Protein AF-A0A4Q3S0L6-F1 (afdb_monomer_lite)

pLDDT: mean 81.69, std 10.5, range [35.41, 97.12]

Radius of gyration: 20.83 Å; chains: 1; bounding box: 40×53×46 Å

Foldseek 3Di:
DDDAAEEEEDEDPVQVCLVVLQVLLVVVRHHYDYDDQPDDLVRLLVVLVSHQAYEYGQPQDVSSQSSQVSCVVVVHAAEYEHCDDRPDDGDPNHHYDPDSVVRSVCVVLRRWADQDALVNLVVLVQDPQLNCVQCVVVVVTDGQSVDDLVVVLVCQVPVNQRSVQSCVVVVNHGAEACDQPEQDQGECDLREDDPHEQDLYEHANYEHANHEAELYEHANYENHNYHQHNNDNYNYNDHNYHD

Sequence (243 aa):
MTDPVRVCIVSGPAGGLEGEASARLEALGLEPLMLPEDSPAATRQTLLGQCAMLVALYPADPAAHLCMGLAAGMGLPIFVLAAKPDPAPYPAGTRLFANLQALVDAVPAAGKGRHVDQSLLARLGACKEGVDWYLSRYPGGRHSSEWTLKEQVESFADGGAPWLKTAFDYRLIPHHPMDGADLRKADLTGLKLRAGSLNKARLAGARLAGAQIHGTPMAGADLSGALLQQASLSRCDLTGATL

Structure (mmCIF, N/CA/C/O backbone):
data_AF-A0A4Q3S0L6-F1
#
_entry.id   AF-A0A4Q3S0L6-F1
#
loop_
_atom_site.group_PDB
_atom_site.id
_atom_site.type_symbol
_atom_site.label_atom_id
_atom_site.label_alt_id
_atom_site.label_comp_id
_atom_site.label_asym_id
_atom_site.label_entity_id
_atom_site.label_seq_id
_atom_site.pdbx_PDB_ins_code
_atom_site.Cartn_x
_atom_site.Cartn_y
_atom_site.Cartn_z
_atom_site.occupancy
_atom_site.B_iso_or_equiv
_atom_site.auth_seq_id
_atom_site.auth_comp_id
_atom_site.auth_asym_id
_atom_site.auth_atom_id
_atom_site.pdbx_PDB_model_num
ATOM 1 N N . MET A 1 1 ? -21.126 0.485 -3.182 1.00 35.41 1 MET A N 1
ATOM 2 C CA . MET A 1 1 ? -20.857 1.924 -2.983 1.00 35.41 1 MET A CA 1
ATOM 3 C C . MET A 1 1 ? -19.945 2.030 -1.779 1.00 35.41 1 MET A C 1
ATOM 5 O O . MET A 1 1 ? -20.266 1.444 -0.758 1.00 35.41 1 MET A O 1
ATOM 9 N N . THR A 1 2 ? -18.750 2.590 -1.939 1.00 48.41 2 THR A N 1
ATOM 10 C CA . THR A 1 2 ? -17.814 2.808 -0.828 1.00 48.41 2 THR A CA 1
ATOM 11 C C . THR A 1 2 ? -18.250 4.043 -0.063 1.00 48.41 2 THR A C 1
ATOM 13 O O . THR A 1 2 ? -18.420 5.086 -0.690 1.00 48.41 2 THR A O 1
ATOM 16 N N . ASP A 1 3 ? -18.429 3.918 1.250 1.00 50.41 3 ASP A N 1
ATOM 17 C CA . ASP A 1 3 ? -18.688 5.073 2.105 1.00 50.41 3 ASP A CA 1
ATOM 18 C C . ASP A 1 3 ? -17.557 6.103 1.950 1.00 50.41 3 ASP A C 1
ATOM 20 O O . ASP A 1 3 ? -16.382 5.709 1.878 1.00 50.41 3 ASP A O 1
ATOM 24 N N . PRO A 1 4 ? -17.890 7.400 1.851 1.00 63.50 4 PRO A N 1
ATOM 25 C CA . PRO A 1 4 ? -16.900 8.459 1.736 1.00 63.50 4 PRO A CA 1
ATOM 26 C C . PRO A 1 4 ? -15.989 8.482 2.969 1.00 63.50 4 PRO A C 1
ATOM 28 O O . PRO A 1 4 ? -16.422 8.315 4.112 1.00 63.50 4 PRO A O 1
ATOM 31 N N . VAL A 1 5 ? -14.688 8.656 2.732 1.00 76.06 5 VAL A N 1
ATOM 32 C CA . VAL A 1 5 ? -13.694 8.735 3.805 1.00 76.06 5 VAL A CA 1
ATOM 33 C C . VAL A 1 5 ? -13.740 10.142 4.384 1.00 76.06 5 VAL A C 1
ATOM 35 O O . VAL A 1 5 ? -13.241 11.085 3.770 1.00 76.06 5 VAL A O 1
ATOM 38 N N . ARG A 1 6 ? -14.329 10.274 5.575 1.00 87.88 6 ARG A N 1
ATOM 39 C CA . ARG A 1 6 ? -14.419 11.559 6.267 1.00 87.88 6 ARG A CA 1
ATOM 40 C C . ARG A 1 6 ? -13.094 11.974 6.894 1.00 87.88 6 ARG A C 1
ATOM 42 O O . ARG A 1 6 ? -12.447 11.175 7.575 1.00 87.88 6 ARG A O 1
ATOM 49 N N . VAL A 1 7 ? -12.698 13.224 6.682 1.00 87.62 7 VAL A N 1
ATOM 50 C CA . VAL A 1 7 ? -11.466 13.811 7.221 1.00 87.62 7 VAL A CA 1
ATOM 51 C C . VAL A 1 7 ? -11.832 14.994 8.091 1.00 87.62 7 VAL A C 1
ATOM 53 O O . VAL A 1 7 ? -12.386 15.974 7.609 1.00 87.62 7 VAL A O 1
ATOM 56 N N . CYS A 1 8 ? -11.503 14.913 9.374 1.00 91.50 8 CYS A N 1
ATOM 57 C CA . CYS A 1 8 ? -11.732 16.026 10.275 1.00 91.50 8 CYS A CA 1
ATOM 58 C C . CYS A 1 8 ? -10.687 17.108 10.010 1.00 91.50 8 CYS A C 1
ATOM 60 O O . CYS A 1 8 ? -9.493 16.806 10.035 1.00 91.50 8 CYS A O 1
ATOM 62 N N . ILE A 1 9 ? -11.117 18.350 9.816 1.00 91.44 9 ILE A N 1
ATOM 63 C CA . ILE A 1 9 ? -10.223 19.504 9.731 1.00 91.44 9 ILE A CA 1
ATOM 64 C C . ILE A 1 9 ? -10.458 20.381 10.957 1.00 91.44 9 ILE A C 1
ATOM 66 O O . ILE A 1 9 ? -11.596 20.701 11.307 1.00 91.44 9 ILE A O 1
ATOM 70 N N . VAL A 1 10 ? -9.364 20.748 11.616 1.00 89.94 10 VAL A N 1
ATOM 71 C CA . VAL A 1 10 ? -9.338 21.789 12.641 1.00 89.94 10 VAL A CA 1
ATOM 72 C C . VAL A 1 10 ? -8.279 22.810 12.250 1.00 89.94 10 VAL A C 1
ATOM 74 O O . VAL A 1 10 ? -7.182 22.429 11.835 1.00 89.94 10 VAL A O 1
ATOM 77 N N . SER A 1 11 ? -8.579 24.096 12.366 1.00 83.56 11 SER A N 1
ATOM 78 C CA . SER A 1 11 ? -7.564 25.136 12.231 1.00 83.56 11 SER A CA 1
ATOM 79 C C . SER A 1 11 ? -7.576 26.076 13.422 1.00 83.56 11 SER A C 1
ATOM 81 O O . SER A 1 11 ? -8.552 26.130 14.166 1.00 83.56 11 SER A O 1
ATOM 83 N N . GLY A 1 12 ? -6.450 26.756 13.630 1.00 70.12 12 GLY A N 1
ATOM 84 C CA . GLY A 1 12 ? -6.408 27.907 14.521 1.00 70.12 12 GLY A CA 1
ATOM 85 C C . GLY A 1 12 ? -6.918 29.182 13.830 1.00 70.12 12 GLY A C 1
ATOM 86 O O . GLY A 1 12 ? -6.946 29.253 12.601 1.00 70.12 12 GLY A O 1
ATOM 87 N N . PRO A 1 13 ? -7.196 30.256 14.585 1.00 60.47 13 PRO A N 1
ATOM 88 C CA . PRO A 1 13 ? -7.810 31.497 14.088 1.00 60.47 13 PRO A CA 1
ATOM 89 C C . PRO A 1 13 ? -7.002 32.251 13.012 1.00 60.47 13 PRO A C 1
ATOM 91 O O . PRO A 1 13 ? -7.534 33.114 12.320 1.00 60.47 13 PRO A O 1
ATOM 94 N N . ALA A 1 14 ? -5.713 31.938 12.843 1.00 55.50 14 ALA A N 1
ATOM 95 C CA . ALA A 1 14 ? -4.855 32.488 11.786 1.00 55.50 14 ALA A CA 1
ATOM 96 C C . ALA A 1 14 ? -4.778 31.587 10.533 1.00 55.50 14 ALA A C 1
ATOM 98 O O . ALA A 1 14 ? -3.980 31.843 9.632 1.00 55.50 14 ALA A O 1
ATOM 99 N N . GLY A 1 15 ? -5.565 30.507 10.502 1.00 59.78 15 GLY A N 1
ATOM 100 C CA . GLY A 1 15 ? -5.369 29.346 9.646 1.00 59.78 15 GLY A CA 1
ATOM 101 C C . GLY A 1 15 ? -5.513 29.625 8.160 1.00 59.78 15 GLY A C 1
ATOM 102 O O . GLY A 1 15 ? -4.679 29.132 7.411 1.00 59.78 15 GLY A O 1
ATOM 103 N N . GLY A 1 16 ? -6.531 30.388 7.732 1.00 70.88 16 GLY A N 1
ATOM 104 C CA . GLY A 1 16 ? -6.765 30.882 6.356 1.00 70.88 16 GLY A CA 1
ATOM 105 C C . GLY A 1 16 ? -6.813 29.844 5.216 1.00 70.88 16 GLY A C 1
ATOM 106 O O . GLY A 1 16 ? -7.233 30.160 4.108 1.00 70.88 16 GLY A O 1
ATOM 107 N N . LEU A 1 17 ? -6.396 28.608 5.478 1.00 82.12 17 LEU A N 1
ATOM 108 C CA . LEU A 1 17 ? -6.169 27.524 4.533 1.00 82.12 17 LEU A CA 1
ATOM 109 C C . LEU A 1 17 ? -7.247 26.448 4.632 1.00 82.12 17 LEU A C 1
ATOM 111 O O . LEU A 1 17 ? -7.169 25.471 3.901 1.00 82.12 17 LEU A O 1
ATOM 115 N N . GLU A 1 18 ? -8.238 26.587 5.514 1.00 85.50 18 GLU A N 1
ATOM 116 C CA . GLU A 1 18 ? -9.310 25.598 5.680 1.00 85.50 18 GLU A CA 1
ATOM 117 C C . GLU A 1 18 ? -10.052 25.345 4.372 1.00 85.50 18 GLU A C 1
ATOM 119 O O . GLU A 1 18 ? -10.202 24.197 3.964 1.00 85.50 18 GLU A O 1
ATOM 124 N N . GLY A 1 19 ? -10.444 26.417 3.675 1.00 84.94 19 GLY A N 1
ATOM 125 C CA . GLY A 1 19 ? -11.120 26.313 2.385 1.00 84.94 19 GLY A CA 1
ATOM 126 C C . GLY A 1 19 ? -10.238 25.669 1.315 1.00 84.94 19 GLY A C 1
ATOM 127 O O . GLY A 1 19 ? -10.704 24.814 0.566 1.00 84.94 19 GLY A O 1
ATOM 128 N N . GLU A 1 20 ? -8.948 26.020 1.273 1.00 87.81 20 GLU A N 1
ATOM 129 C CA . GLU A 1 20 ? -8.005 25.425 0.321 1.00 87.81 20 GLU A CA 1
ATOM 130 C C . GLU A 1 20 ? -7.741 23.944 0.633 1.00 87.81 20 GLU A C 1
ATOM 132 O O . GLU A 1 20 ? -7.728 23.107 -0.270 1.00 87.81 20 GLU A O 1
ATOM 137 N N . ALA A 1 21 ? -7.563 23.600 1.907 1.00 87.19 21 ALA A N 1
ATOM 138 C CA . ALA A 1 21 ? -7.380 22.233 2.366 1.00 87.19 21 ALA A CA 1
ATOM 139 C C . ALA A 1 21 ? -8.630 21.391 2.091 1.00 87.19 21 ALA A C 1
ATOM 141 O O . ALA A 1 21 ? -8.500 20.311 1.524 1.00 87.19 21 ALA A O 1
ATOM 142 N N . SER A 1 22 ? -9.825 21.898 2.415 1.00 89.94 22 SER A N 1
ATOM 143 C CA . SER A 1 22 ? -11.105 21.236 2.130 1.00 89.94 22 SER A CA 1
ATOM 144 C C . SER A 1 22 ? -11.239 20.939 0.641 1.00 89.94 22 SER A C 1
ATOM 146 O O . SER A 1 22 ? -11.366 19.780 0.260 1.00 89.94 22 SER A O 1
ATOM 148 N N . ALA A 1 23 ? -11.077 21.953 -0.216 1.00 86.56 23 ALA A N 1
ATOM 149 C CA . ALA A 1 23 ? -11.201 21.794 -1.664 1.00 86.56 23 ALA A CA 1
ATOM 150 C C . ALA A 1 23 ? -10.182 20.795 -2.240 1.00 86.56 23 ALA A C 1
ATOM 152 O O . ALA A 1 23 ? -10.515 19.971 -3.094 1.00 86.56 23 ALA A O 1
ATOM 153 N N . ARG A 1 24 ? -8.931 20.829 -1.763 1.00 86.81 24 ARG A N 1
ATOM 154 C CA . ARG A 1 24 ? -7.888 19.883 -2.192 1.00 86.81 24 ARG A CA 1
ATOM 155 C C . ARG A 1 24 ? -8.175 18.454 -1.730 1.00 86.81 24 ARG A C 1
ATOM 157 O O . ARG A 1 24 ? -7.895 17.519 -2.472 1.00 86.81 24 ARG A O 1
ATOM 164 N N . LEU A 1 25 ? -8.726 18.272 -0.534 1.00 84.69 25 LEU A N 1
ATOM 165 C CA . LEU A 1 25 ? -9.100 16.959 -0.005 1.00 84.69 25 LEU A CA 1
ATOM 166 C C . LEU A 1 25 ? -10.354 16.404 -0.701 1.00 84.69 25 LEU A C 1
ATOM 168 O O . LEU A 1 25 ? -10.384 15.224 -1.048 1.00 84.69 25 LEU A O 1
ATOM 172 N N . GLU A 1 26 ? -11.337 17.250 -1.006 1.00 85.12 26 GLU A N 1
ATOM 173 C CA . GLU A 1 26 ? -12.504 16.903 -1.834 1.00 85.12 26 GLU A CA 1
ATOM 174 C C . GLU A 1 26 ? -12.094 16.466 -3.241 1.00 85.12 26 GLU A C 1
ATOM 176 O O . GLU A 1 26 ? -12.597 15.464 -3.750 1.00 85.12 26 GLU A O 1
ATOM 181 N N . ALA A 1 27 ? -11.118 17.147 -3.852 1.00 79.69 27 ALA A N 1
ATOM 182 C CA . ALA A 1 27 ? -10.564 16.759 -5.152 1.00 79.69 27 ALA A CA 1
ATOM 183 C C . ALA A 1 27 ? -9.914 15.359 -5.138 1.00 79.69 27 ALA A C 1
ATOM 185 O O . ALA A 1 27 ? -9.785 14.725 -6.187 1.00 79.69 27 ALA A O 1
ATOM 186 N N . LEU A 1 28 ? -9.541 14.853 -3.958 1.00 74.56 28 LEU A N 1
ATOM 187 C CA . LEU A 1 28 ? -9.037 13.492 -3.750 1.00 74.56 28 LEU A CA 1
ATOM 188 C C . LEU A 1 28 ? -10.148 12.472 -3.437 1.00 74.56 28 LEU A C 1
ATOM 190 O O . LEU A 1 28 ? -9.852 11.294 -3.226 1.00 74.56 28 LEU A O 1
ATOM 194 N N . GLY A 1 29 ? -11.416 12.893 -3.423 1.00 75.38 29 GLY A N 1
ATOM 195 C CA . GLY A 1 29 ? -12.570 12.053 -3.094 1.00 75.38 29 GLY A CA 1
ATOM 196 C C . GLY A 1 29 ? -12.754 11.805 -1.594 1.00 75.38 29 GLY A C 1
ATOM 197 O O . GLY A 1 29 ? -13.395 10.824 -1.214 1.00 75.38 29 GLY A O 1
ATOM 198 N N . LEU A 1 30 ? -12.162 12.650 -0.749 1.00 83.94 30 LEU A N 1
ATOM 199 C CA . LEU A 1 30 ? -12.369 12.651 0.699 1.00 83.94 30 LEU A CA 1
ATOM 200 C C . LEU A 1 30 ? -13.542 13.575 1.047 1.00 83.94 30 LEU A C 1
ATOM 202 O O . LEU A 1 30 ? -13.902 14.445 0.259 1.00 83.94 30 LEU A O 1
ATOM 206 N N . GLU A 1 31 ? -14.129 13.395 2.227 1.00 88.56 31 GLU A N 1
ATOM 207 C CA . GLU A 1 31 ? -15.225 14.235 2.722 1.00 88.56 31 GLU A CA 1
ATOM 208 C C . GLU A 1 31 ? -14.745 15.043 3.938 1.00 88.56 31 GLU A C 1
ATOM 210 O O . GLU A 1 31 ? -14.689 14.516 5.055 1.00 88.56 31 GLU A O 1
ATOM 215 N N . PRO A 1 32 ? -14.330 16.304 3.749 1.00 89.62 32 PRO A N 1
ATOM 216 C CA . PRO A 1 32 ? -13.912 17.158 4.846 1.00 89.62 32 PRO A CA 1
ATOM 217 C C . PRO A 1 32 ? -15.061 17.437 5.808 1.00 89.62 32 PRO A C 1
ATOM 219 O O . PRO A 1 32 ? -16.174 17.771 5.410 1.00 89.62 32 PRO A O 1
ATOM 222 N N . LEU A 1 33 ? -14.766 17.341 7.097 1.00 90.69 33 LEU A N 1
ATOM 223 C CA . LEU A 1 33 ? -15.659 17.720 8.175 1.00 90.69 33 LEU A CA 1
ATOM 224 C C . LEU A 1 33 ? -14.972 18.797 9.009 1.00 90.69 33 LEU A C 1
ATOM 226 O O . LEU A 1 33 ? -14.005 18.520 9.721 1.00 90.69 33 LEU A O 1
ATOM 230 N N . MET A 1 34 ? -15.489 20.019 8.926 1.00 87.00 34 MET A N 1
ATOM 231 C CA . MET A 1 34 ? -15.038 21.130 9.759 1.00 87.00 34 MET A CA 1
ATOM 232 C C . MET A 1 34 ? -15.625 20.986 11.163 1.00 87.00 34 MET A C 1
ATOM 234 O O . MET A 1 34 ? -16.841 20.841 11.318 1.00 87.00 34 MET A O 1
ATOM 238 N N . LEU A 1 35 ? -14.779 21.032 12.193 1.00 80.31 35 LEU A N 1
ATOM 239 C CA . LEU A 1 35 ? -15.256 21.106 13.573 1.00 80.31 35 LEU A CA 1
ATOM 240 C C . LEU A 1 35 ? -15.656 22.549 13.906 1.00 80.31 35 LEU A C 1
ATOM 242 O O . LEU A 1 35 ? -14.805 23.430 13.815 1.00 80.31 35 LEU A O 1
ATOM 246 N N . PRO A 1 36 ? -16.901 22.805 14.348 1.00 77.81 36 PRO A N 1
ATOM 247 C CA . PRO A 1 36 ? -17.276 24.135 14.813 1.00 77.81 36 PRO A CA 1
ATOM 248 C C . PRO A 1 36 ? -16.444 24.518 16.043 1.00 77.81 36 PRO A C 1
ATOM 250 O O . PRO A 1 36 ? -16.374 23.727 16.993 1.00 77.81 36 PRO A O 1
ATOM 253 N N . GLU A 1 37 ? -15.859 25.719 16.037 1.00 70.56 37 GLU A N 1
ATOM 254 C CA . GLU A 1 37 ? -14.944 26.212 17.081 1.00 70.56 37 GLU A CA 1
ATOM 255 C C . GLU A 1 37 ? -15.546 26.090 18.494 1.00 70.56 37 GLU A C 1
ATOM 257 O O . GLU A 1 37 ? -14.893 25.582 19.406 1.00 70.56 37 GLU A O 1
ATOM 262 N N . ASP A 1 38 ? -16.834 26.400 18.657 1.00 78.88 38 ASP A N 1
ATOM 263 C CA . ASP A 1 38 ? -17.535 26.388 19.952 1.00 78.88 38 ASP A CA 1
ATOM 264 C C . ASP A 1 38 ? -18.103 25.016 20.368 1.00 78.88 38 ASP A C 1
ATOM 266 O O . ASP A 1 38 ? -18.862 24.897 21.334 1.00 78.88 38 ASP A O 1
ATOM 270 N N . SER A 1 39 ? -17.764 23.940 19.653 1.00 82.38 39 SER A N 1
ATOM 271 C CA . SER A 1 39 ? -18.309 22.612 19.957 1.00 82.38 39 SER A CA 1
ATOM 272 C C . SER A 1 39 ? -17.794 22.074 21.300 1.00 82.38 39 SER A C 1
ATOM 274 O O . SER A 1 39 ? -16.575 22.025 21.498 1.00 82.38 39 SER A O 1
ATOM 276 N N . PRO A 1 40 ? -18.667 21.551 22.186 1.00 88.06 40 PRO A N 1
ATOM 277 C CA . PRO A 1 40 ? -18.250 20.864 23.407 1.00 88.06 40 PRO A CA 1
ATOM 278 C C . PRO A 1 40 ? -17.340 19.660 23.127 1.00 88.06 40 PRO A C 1
ATOM 280 O O . PRO A 1 40 ? -17.442 19.017 22.079 1.00 88.06 40 PRO A O 1
ATOM 283 N N . ALA A 1 41 ? -16.510 19.281 24.104 1.00 83.38 41 ALA A N 1
ATOM 284 C CA . ALA A 1 41 ? -15.587 18.147 23.982 1.00 83.38 41 ALA A CA 1
ATOM 285 C C . ALA A 1 41 ? -16.284 16.830 23.576 1.00 83.38 41 ALA A C 1
ATOM 287 O O . ALA A 1 41 ? -15.782 16.113 22.713 1.00 83.38 41 ALA A O 1
ATOM 288 N N . ALA A 1 42 ? -17.469 16.543 24.129 1.00 83.88 42 ALA A N 1
ATOM 289 C CA . ALA A 1 42 ? -18.253 15.352 23.785 1.00 83.88 42 ALA A CA 1
ATOM 290 C C . ALA A 1 42 ? -18.716 15.348 22.314 1.00 83.88 42 ALA A C 1
ATOM 292 O O . ALA A 1 42 ? -18.665 14.319 21.635 1.00 83.88 42 ALA A O 1
ATOM 293 N N . THR A 1 43 ? -19.115 16.512 21.794 1.00 87.25 43 THR A N 1
ATOM 294 C CA . THR A 1 43 ? -19.488 16.684 20.385 1.00 87.25 43 THR A CA 1
ATOM 295 C C . THR A 1 43 ? -18.276 16.479 19.484 1.00 87.25 43 THR A C 1
ATOM 297 O O . THR A 1 43 ? -18.355 15.727 18.515 1.00 87.25 43 THR A O 1
ATOM 300 N N . ARG A 1 44 ? -17.125 17.062 19.840 1.00 88.31 44 ARG A N 1
ATOM 301 C CA . ARG A 1 44 ? -15.861 16.874 19.108 1.00 88.31 44 ARG A CA 1
ATOM 302 C C . ARG A 1 44 ? -15.449 15.408 19.065 1.00 88.31 44 ARG A C 1
ATOM 304 O O . ARG A 1 44 ? -15.128 14.905 17.997 1.00 88.31 44 ARG A O 1
ATOM 311 N N . GLN A 1 45 ? -15.526 14.702 20.192 1.00 85.69 45 GLN A N 1
ATOM 312 C CA . GLN A 1 45 ? -15.230 13.271 20.261 1.00 85.69 45 GLN A CA 1
ATOM 313 C C . GLN A 1 45 ? -16.171 12.446 19.369 1.00 85.69 45 GLN A C 1
ATOM 315 O O . GLN A 1 45 ? -15.724 11.549 18.655 1.00 85.69 45 GLN A O 1
ATOM 320 N N . THR A 1 46 ? -17.464 12.780 19.360 1.00 82.00 46 THR A N 1
ATOM 321 C CA . THR A 1 46 ? -18.467 12.113 18.516 1.00 82.00 46 THR A CA 1
ATOM 322 C C . THR A 1 46 ? -18.193 12.329 17.027 1.00 82.00 46 THR A C 1
ATOM 324 O O . THR A 1 46 ? -18.260 11.381 16.247 1.00 82.00 46 THR A O 1
ATOM 327 N N . LEU A 1 47 ? -17.857 13.557 16.623 1.00 85.94 47 LEU A N 1
ATOM 328 C CA . LEU A 1 47 ? -17.543 13.902 15.232 1.00 85.94 47 LEU A CA 1
ATOM 329 C C . LEU A 1 47 ? -16.209 13.292 14.780 1.00 85.94 47 LEU A C 1
ATOM 331 O O . LEU A 1 47 ? -16.132 12.723 13.692 1.00 85.94 47 LEU A O 1
ATOM 335 N N . LEU A 1 48 ? -15.185 13.305 15.639 1.00 86.19 48 LEU A N 1
ATOM 336 C CA . LEU A 1 48 ? -13.914 12.616 15.393 1.00 86.19 48 LEU A CA 1
ATOM 337 C C . LEU A 1 48 ? -14.114 11.108 15.203 1.00 86.19 48 LEU A C 1
ATOM 339 O O . LEU A 1 48 ? -13.469 10.511 14.346 1.00 86.19 48 LEU A O 1
ATOM 343 N N . GLY A 1 49 ? -15.053 10.496 15.931 1.00 79.75 49 GLY A N 1
ATOM 344 C CA . GLY A 1 49 ? -15.404 9.079 15.778 1.00 79.75 49 GLY A CA 1
ATOM 345 C C . GLY A 1 49 ? -15.991 8.713 14.416 1.00 79.75 49 GLY A C 1
ATOM 346 O O . GLY A 1 49 ? -15.968 7.545 14.038 1.00 79.75 49 GLY A O 1
ATOM 347 N N . GLN A 1 50 ? -16.478 9.700 13.665 1.00 84.00 50 GLN A N 1
ATOM 348 C CA . GLN A 1 50 ? -16.993 9.520 12.307 1.00 84.00 50 GLN A CA 1
ATOM 349 C C . GLN A 1 50 ? -15.915 9.732 11.236 1.00 84.00 50 GLN A C 1
ATOM 351 O O . GLN A 1 50 ? -16.170 9.485 10.059 1.00 84.00 50 GLN A O 1
ATOM 356 N N . CYS A 1 51 ? -14.728 10.196 11.629 1.00 84.69 51 CYS A N 1
ATOM 357 C CA . CYS A 1 51 ? -13.637 10.526 10.726 1.00 84.69 51 CYS A CA 1
ATOM 358 C C . CYS A 1 51 ? -12.586 9.413 10.697 1.00 84.69 51 CYS A C 1
ATOM 360 O O . CYS A 1 51 ? -12.344 8.711 11.678 1.00 84.69 51 CYS A O 1
ATOM 362 N N . ALA A 1 52 ? -11.913 9.272 9.559 1.00 79.69 52 ALA A N 1
ATOM 363 C CA . ALA A 1 52 ? -10.797 8.349 9.401 1.00 79.69 52 ALA A CA 1
ATOM 364 C C . ALA A 1 52 ? -9.477 8.926 9.933 1.00 79.69 52 ALA A C 1
ATOM 366 O O . ALA A 1 52 ? -8.575 8.158 10.263 1.00 79.69 52 ALA A O 1
ATOM 367 N N . MET A 1 53 ? -9.359 10.255 10.008 1.00 86.62 53 MET A N 1
ATOM 368 C CA . MET A 1 53 ? -8.160 10.970 10.452 1.00 86.62 53 MET A CA 1
ATOM 369 C C . MET A 1 53 ? -8.468 12.423 10.834 1.00 86.62 53 MET A C 1
ATOM 371 O O . MET A 1 53 ? -9.551 12.934 10.528 1.00 86.62 53 MET A O 1
ATOM 375 N N . LEU A 1 54 ? -7.489 13.071 11.467 1.00 91.00 54 LEU A N 1
ATOM 376 C CA . LEU A 1 54 ? -7.498 14.492 11.804 1.00 91.00 54 LEU A CA 1
ATOM 377 C C . LEU A 1 54 ? -6.396 15.234 11.038 1.00 91.00 54 LEU A C 1
ATOM 379 O O . LEU A 1 54 ? -5.229 14.841 11.076 1.00 91.00 54 LEU A O 1
ATOM 383 N N . VAL A 1 55 ? -6.768 16.337 10.397 1.00 91.69 55 VAL A N 1
ATOM 384 C CA . VAL A 1 55 ? -5.873 17.333 9.809 1.00 91.69 55 VAL A CA 1
ATOM 385 C C . VAL A 1 55 ? -5.960 18.598 10.657 1.00 91.69 55 VAL A C 1
ATOM 387 O O . VAL A 1 55 ? -7.023 19.204 10.762 1.00 91.69 55 VAL A O 1
ATOM 390 N N . ALA A 1 56 ? -4.846 18.993 11.265 1.00 90.88 56 ALA A N 1
ATOM 391 C CA . ALA A 1 56 ? -4.733 20.228 12.024 1.00 90.88 56 ALA A CA 1
ATOM 392 C C . ALA A 1 56 ? -3.892 21.254 11.251 1.00 90.88 56 ALA A C 1
ATOM 394 O O . ALA A 1 56 ? -2.737 20.998 10.901 1.00 90.88 56 ALA A O 1
ATOM 395 N N . LEU A 1 57 ? -4.473 22.418 10.978 1.00 89.88 57 LEU A N 1
ATOM 396 C CA . LEU A 1 57 ? -3.847 23.503 10.227 1.00 89.88 57 LEU A CA 1
ATOM 397 C C . LEU A 1 57 ? -3.483 24.633 11.188 1.00 89.88 57 LEU A C 1
ATOM 399 O O . LEU A 1 57 ? -4.361 25.292 11.736 1.00 89.88 57 LEU A O 1
ATOM 403 N N . TYR A 1 58 ? -2.186 24.844 11.401 1.00 86.62 58 TYR A N 1
ATOM 404 C CA . TYR A 1 58 ? -1.645 25.832 12.338 1.00 86.62 58 TYR A CA 1
ATOM 405 C C . TYR A 1 58 ? -2.362 25.823 13.706 1.00 86.62 58 TYR A C 1
ATOM 407 O O . TYR A 1 58 ? -2.944 26.838 14.096 1.00 86.62 58 TYR A O 1
ATOM 415 N N . PRO A 1 59 ? -2.359 24.684 14.431 1.00 83.06 59 PRO A N 1
ATOM 416 C CA . PRO A 1 59 ? -3.116 24.518 15.672 1.00 83.06 59 PRO A CA 1
ATOM 417 C C . PRO A 1 59 ? -2.486 25.305 16.831 1.00 83.06 59 PRO A C 1
ATOM 419 O O . PRO A 1 59 ? -1.772 24.748 17.652 1.00 83.06 59 PRO A O 1
ATOM 422 N N . ALA A 1 60 ? -2.733 26.612 16.894 1.00 79.69 60 ALA A N 1
ATOM 423 C CA . ALA A 1 60 ? -2.145 27.488 17.910 1.00 79.69 60 ALA A CA 1
ATOM 424 C C . ALA A 1 60 ? -2.991 27.611 19.189 1.00 79.69 60 ALA A C 1
ATOM 426 O O . ALA A 1 60 ? -2.497 28.088 20.209 1.00 79.69 60 ALA A O 1
ATOM 427 N N . ASP A 1 61 ? -4.267 27.221 19.144 1.00 81.00 61 ASP A N 1
ATOM 428 C CA . ASP A 1 61 ? -5.198 27.402 20.255 1.00 81.00 61 ASP A CA 1
ATOM 429 C C . ASP A 1 61 ? -5.431 26.111 21.073 1.00 81.00 61 ASP A C 1
ATOM 431 O O . ASP A 1 61 ? -5.206 24.989 20.597 1.00 81.00 61 ASP A O 1
ATOM 435 N N . PRO A 1 62 ? -5.910 26.233 22.328 1.00 83.94 62 PRO A N 1
ATOM 436 C CA . PRO A 1 62 ? -6.210 25.074 23.169 1.00 83.94 62 PRO A CA 1
ATOM 437 C C . PRO A 1 62 ? -7.282 24.146 22.587 1.00 83.94 62 PRO A C 1
ATOM 439 O O . PRO A 1 62 ? -7.319 22.959 22.914 1.00 83.94 62 PRO A O 1
ATOM 442 N N . ALA A 1 63 ? -8.168 24.665 21.735 1.00 83.38 63 ALA A N 1
ATOM 443 C CA . ALA A 1 63 ? -9.242 23.895 21.133 1.00 83.38 63 ALA A CA 1
ATOM 444 C C . ALA A 1 63 ? -8.701 22.888 20.106 1.00 83.38 63 ALA A C 1
ATOM 446 O O . ALA A 1 63 ? -9.103 21.722 20.132 1.00 83.38 63 ALA A O 1
ATOM 447 N N . ALA A 1 64 ? -7.774 23.295 19.247 1.00 86.25 64 ALA A N 1
ATOM 448 C CA . ALA A 1 64 ? -7.115 22.431 18.283 1.00 86.25 64 ALA A CA 1
ATOM 449 C C . ALA A 1 64 ? -6.267 21.367 18.992 1.00 86.25 64 ALA A C 1
ATOM 451 O O . ALA A 1 64 ? -6.339 20.186 18.642 1.00 86.25 64 ALA A O 1
ATOM 452 N N . HIS A 1 65 ? -5.551 21.747 20.055 1.00 86.88 65 HIS A N 1
ATOM 453 C CA . HIS A 1 65 ? -4.795 20.808 20.896 1.00 86.88 65 HIS A CA 1
ATOM 454 C C . HIS A 1 65 ? -5.689 19.788 21.610 1.00 86.88 65 HIS A C 1
ATOM 456 O O . HIS A 1 65 ? -5.359 18.600 21.637 1.00 86.88 65 HIS A O 1
ATOM 462 N N . LEU A 1 66 ? -6.867 20.194 22.096 1.00 87.69 66 LEU A N 1
ATOM 463 C CA . LEU A 1 66 ? -7.867 19.265 22.631 1.00 87.69 66 LEU A CA 1
ATOM 464 C C . LEU A 1 66 ? -8.325 18.252 21.569 1.00 87.69 66 LEU A C 1
ATOM 466 O O . LEU A 1 66 ? -8.399 17.057 21.854 1.00 87.69 66 LEU A O 1
ATOM 470 N N . CYS A 1 67 ? -8.606 18.702 20.342 1.00 88.44 67 CYS A N 1
ATOM 471 C CA . CYS A 1 67 ? -8.991 17.814 19.241 1.00 88.44 67 CYS A CA 1
ATOM 472 C C . CYS A 1 67 ? -7.882 16.815 18.897 1.00 88.44 67 CYS A C 1
ATOM 474 O O . CYS A 1 67 ? -8.169 15.635 18.697 1.00 88.44 67 CYS A O 1
ATOM 476 N N . MET A 1 68 ? -6.622 17.256 18.886 1.00 87.25 68 MET A N 1
ATOM 477 C CA . MET A 1 68 ? -5.472 16.373 18.673 1.00 87.25 68 MET A CA 1
ATOM 478 C C . MET A 1 68 ? -5.323 15.344 19.799 1.00 87.25 68 MET A C 1
ATOM 480 O O . MET A 1 68 ? -5.102 14.167 19.521 1.00 87.25 68 MET A O 1
ATOM 484 N N . GLY A 1 69 ? -5.504 15.747 21.060 1.00 83.44 69 GLY A N 1
ATOM 485 C CA . GLY A 1 69 ? -5.483 14.830 22.202 1.00 83.44 69 GLY A CA 1
ATOM 486 C C . GLY A 1 69 ? -6.589 13.772 22.137 1.00 83.44 69 GLY A C 1
ATOM 487 O O . GLY A 1 69 ? -6.322 12.583 22.320 1.00 83.44 69 GLY A O 1
ATOM 488 N N . LEU A 1 70 ? -7.819 14.180 21.805 1.00 84.25 70 LEU A N 1
ATOM 489 C CA . LEU A 1 70 ? -8.942 13.260 21.594 1.00 84.25 70 LEU A CA 1
ATOM 490 C C . LEU A 1 70 ? -8.663 12.299 20.433 1.00 84.25 70 LEU A C 1
ATOM 492 O O . LEU A 1 70 ? -8.837 11.091 20.582 1.00 84.25 70 LEU A O 1
ATOM 496 N N . ALA A 1 71 ? -8.177 12.813 19.301 1.00 83.94 71 ALA A N 1
ATOM 497 C CA . ALA A 1 71 ? -7.836 11.999 18.141 1.00 83.94 71 ALA A CA 1
ATOM 498 C C . ALA A 1 71 ? -6.755 10.957 18.467 1.00 83.94 71 ALA A C 1
ATOM 500 O O . ALA A 1 71 ? -6.903 9.788 18.105 1.00 83.94 71 ALA A O 1
ATOM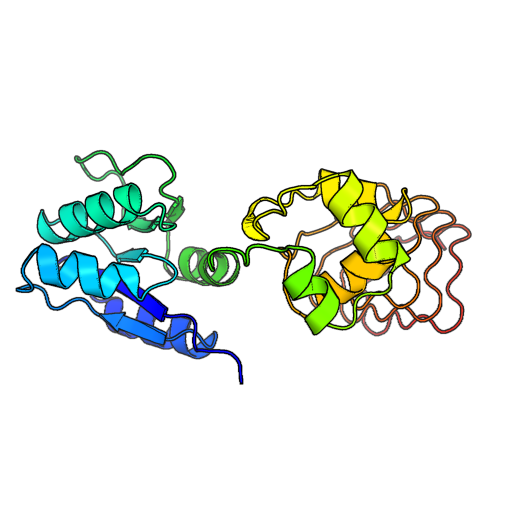 501 N N . ALA A 1 72 ? -5.724 11.345 19.222 1.00 79.56 72 ALA A N 1
ATOM 502 C CA . ALA A 1 72 ? -4.674 10.438 19.674 1.00 79.56 72 ALA A CA 1
ATOM 503 C C . ALA A 1 72 ? -5.232 9.336 20.587 1.00 79.56 72 ALA A C 1
ATOM 505 O O . ALA A 1 72 ? -4.942 8.159 20.373 1.00 79.56 72 ALA A O 1
ATOM 506 N N . GLY A 1 73 ? -6.096 9.689 21.546 1.00 71.31 73 GLY A N 1
ATOM 507 C CA . GLY A 1 73 ? -6.781 8.720 22.411 1.00 71.31 73 GLY A CA 1
ATOM 508 C C . GLY A 1 73 ? -7.674 7.732 21.648 1.00 71.31 73 GLY A C 1
ATOM 509 O O . GLY A 1 73 ? -7.907 6.620 22.112 1.00 71.31 73 GLY A O 1
ATOM 510 N N . MET A 1 74 ? -8.136 8.110 20.453 1.00 77.50 74 MET A N 1
ATOM 511 C CA . MET A 1 74 ? -8.949 7.280 19.553 1.00 77.50 74 MET A CA 1
ATOM 512 C C . MET A 1 74 ? -8.121 6.520 18.500 1.00 77.50 74 MET A C 1
ATOM 514 O O . MET A 1 74 ? -8.692 5.882 17.604 1.00 77.50 74 MET A O 1
ATOM 518 N N . GLY A 1 75 ? -6.789 6.624 18.552 1.00 76.75 75 GLY A N 1
ATOM 519 C CA . GLY A 1 75 ? -5.886 6.032 17.563 1.00 76.75 75 GLY A CA 1
ATOM 520 C C . GLY A 1 75 ? -6.119 6.558 16.143 1.00 76.75 75 GLY A C 1
ATOM 521 O O . GLY A 1 75 ? -5.945 5.824 15.170 1.00 76.75 75 GLY A O 1
ATOM 522 N N . LEU A 1 76 ? -6.605 7.794 16.002 1.00 78.69 76 LEU A N 1
ATOM 523 C CA . LEU A 1 76 ? -6.748 8.442 14.703 1.00 78.69 76 LEU A CA 1
ATOM 524 C C . LEU A 1 76 ? -5.379 8.949 14.236 1.00 78.69 76 LEU A C 1
ATOM 526 O O . LEU A 1 76 ? -4.669 9.574 15.020 1.00 78.69 76 LEU A O 1
ATOM 530 N N . PRO A 1 77 ? -5.005 8.728 12.966 1.00 81.25 77 PRO A N 1
ATOM 531 C CA . PRO A 1 77 ? -3.866 9.406 12.365 1.00 81.25 77 PRO A CA 1
ATOM 532 C C . PRO A 1 77 ? -4.030 10.932 12.439 1.00 81.25 77 PRO A C 1
ATOM 534 O O . PRO A 1 77 ? -5.096 11.455 12.106 1.00 81.25 77 PRO A O 1
ATOM 537 N N . ILE A 1 78 ? -2.972 11.633 12.857 1.00 88.00 78 ILE A N 1
ATOM 538 C CA . ILE A 1 78 ? -2.958 13.095 13.012 1.00 88.00 78 ILE A CA 1
ATOM 539 C C . ILE A 1 78 ? -1.919 13.690 12.056 1.00 88.00 78 ILE A C 1
ATOM 541 O O . ILE A 1 78 ? -0.734 13.349 12.115 1.00 88.00 78 ILE A O 1
ATOM 545 N N . PHE A 1 79 ? -2.374 14.590 11.187 1.00 89.44 79 PHE A N 1
ATOM 546 C CA . PHE A 1 79 ? -1.574 15.331 10.213 1.00 89.44 79 PHE A CA 1
ATOM 547 C C . PHE A 1 79 ? -1.564 16.794 10.616 1.00 89.44 79 PHE A C 1
ATOM 549 O O . PHE A 1 79 ? -2.626 17.394 10.741 1.00 89.44 79 PHE A O 1
ATOM 556 N N . VAL A 1 80 ? -0.387 17.378 10.806 1.00 89.88 80 VAL A N 1
ATOM 557 C CA . VAL A 1 80 ? -0.263 18.763 11.262 1.00 89.88 80 VAL A CA 1
ATOM 558 C C . VAL A 1 80 ? 0.528 19.578 10.255 1.00 89.88 80 VAL A C 1
ATOM 560 O O . VAL A 1 80 ? 1.679 19.261 9.952 1.00 89.88 80 VAL A O 1
ATOM 563 N N . LEU A 1 81 ? -0.077 20.659 9.769 1.00 89.56 81 LEU A N 1
ATOM 564 C CA . LEU A 1 81 ? 0.618 21.726 9.059 1.00 89.56 81 LEU A CA 1
ATOM 565 C C . LEU A 1 81 ? 0.993 22.811 10.071 1.00 89.56 81 LEU A C 1
ATOM 567 O O . LEU A 1 81 ? 0.111 23.465 10.618 1.00 89.56 81 LEU A O 1
ATOM 571 N N . ALA A 1 82 ? 2.286 23.007 10.328 1.00 82.25 82 ALA A N 1
ATOM 572 C CA . ALA A 1 82 ? 2.769 23.983 11.308 1.00 82.25 82 ALA A CA 1
ATOM 573 C C . ALA A 1 82 ? 3.992 24.755 10.791 1.00 82.25 82 ALA A C 1
ATOM 575 O O . ALA A 1 82 ? 4.816 24.219 10.053 1.00 82.25 82 ALA A O 1
ATOM 576 N N . ALA A 1 83 ? 4.147 26.014 11.212 1.00 64.88 83 ALA A N 1
ATOM 577 C CA . ALA A 1 83 ? 5.174 26.933 10.703 1.00 64.88 83 ALA A CA 1
ATOM 578 C C . ALA A 1 83 ? 6.555 26.858 11.408 1.00 64.88 83 ALA A C 1
ATOM 580 O O . ALA A 1 83 ? 7.391 27.721 11.157 1.00 64.88 83 ALA A O 1
ATOM 581 N N . LYS A 1 84 ? 6.844 25.812 12.206 1.00 60.09 84 LYS A N 1
ATOM 582 C CA . LYS A 1 84 ? 7.953 25.697 13.199 1.00 60.09 84 LYS A CA 1
ATOM 583 C C . LYS A 1 84 ? 7.726 26.450 14.523 1.00 60.09 84 LYS A C 1
ATOM 585 O O . LYS A 1 84 ? 6.998 27.433 14.563 1.00 60.09 84 LYS A O 1
ATOM 590 N N . PRO A 1 85 ? 8.457 26.006 15.562 1.00 55.28 85 PRO A N 1
ATOM 591 C CA . PRO A 1 85 ? 7.950 24.999 16.473 1.00 55.28 85 PRO A CA 1
ATOM 592 C C . PRO A 1 85 ? 6.848 25.599 17.354 1.00 55.28 85 PRO A C 1
ATOM 594 O O . PRO A 1 85 ? 7.031 26.634 17.990 1.00 55.28 85 PRO A O 1
ATOM 597 N N . ASP A 1 86 ? 5.706 24.921 17.379 1.00 58.06 86 ASP A N 1
ATOM 598 C CA . ASP A 1 86 ? 4.673 25.175 18.377 1.00 58.06 86 ASP A CA 1
ATOM 599 C C . ASP A 1 86 ? 5.284 24.938 19.776 1.00 58.06 86 ASP A C 1
ATOM 601 O O . ASP A 1 86 ? 5.991 23.937 19.955 1.00 58.06 86 ASP A O 1
ATOM 605 N N . PRO A 1 87 ? 5.103 25.850 20.750 1.00 56.38 87 PRO A N 1
ATOM 606 C CA . PRO A 1 87 ? 5.585 25.649 22.115 1.00 56.38 87 PRO A CA 1
ATOM 607 C C . PRO A 1 87 ? 4.972 24.416 22.800 1.00 56.38 87 PRO A C 1
ATOM 609 O O . PRO A 1 87 ? 5.559 23.916 23.762 1.00 56.38 87 PRO A O 1
ATOM 612 N N . ALA A 1 88 ? 3.823 23.917 22.331 1.00 66.38 88 ALA A N 1
ATOM 613 C CA . ALA A 1 88 ? 3.176 22.730 22.876 1.00 66.38 88 ALA A CA 1
ATOM 614 C C . ALA A 1 88 ? 3.609 21.441 22.141 1.00 66.38 88 ALA A C 1
ATOM 616 O O . ALA A 1 88 ? 3.613 21.388 20.908 1.00 66.38 88 ALA A O 1
ATOM 617 N N . PRO A 1 89 ? 3.958 20.364 22.873 1.00 74.06 89 PRO A N 1
ATOM 618 C CA . PRO A 1 89 ? 4.305 19.090 22.259 1.00 74.06 89 PRO A CA 1
ATOM 619 C C . PRO A 1 89 ? 3.074 18.439 21.617 1.00 74.06 89 PRO A C 1
ATOM 621 O O . PRO A 1 89 ? 2.029 18.294 22.249 1.00 74.06 89 PRO A O 1
ATOM 624 N N . TYR A 1 90 ? 3.219 17.989 20.371 1.00 83.62 90 TYR A N 1
ATOM 625 C CA . TYR A 1 90 ? 2.181 17.218 19.689 1.00 83.62 90 TYR A CA 1
ATOM 626 C C . TYR A 1 90 ? 2.073 15.788 20.241 1.00 83.62 90 TYR A C 1
ATOM 628 O O . TYR A 1 90 ? 3.082 15.222 20.678 1.00 83.62 90 TYR A O 1
ATOM 636 N N . PRO A 1 91 ? 0.885 15.156 20.173 1.00 79.44 91 PRO A N 1
ATOM 637 C CA . PRO A 1 91 ? 0.724 13.754 20.544 1.00 79.44 91 PRO A CA 1
ATOM 638 C C . PRO A 1 91 ? 1.680 12.826 19.780 1.00 79.44 91 PRO A C 1
ATOM 640 O O . PRO A 1 91 ? 2.010 13.064 18.613 1.00 79.44 91 PRO A O 1
ATOM 643 N N . ALA A 1 92 ? 2.104 11.734 20.418 1.00 72.06 92 ALA A N 1
ATOM 644 C CA . ALA A 1 92 ? 2.974 10.743 19.789 1.00 72.06 92 ALA A CA 1
ATOM 645 C C . ALA A 1 92 ? 2.333 10.157 18.513 1.00 72.06 92 ALA A C 1
ATOM 647 O O . ALA A 1 92 ? 1.139 9.872 18.483 1.00 72.06 92 ALA A O 1
ATOM 648 N N . GLY A 1 93 ? 3.132 9.978 17.456 1.00 68.81 93 GLY A N 1
ATOM 649 C CA . GLY A 1 93 ? 2.650 9.490 16.154 1.00 68.81 93 GLY A CA 1
ATOM 650 C C . GLY A 1 93 ? 2.081 10.571 15.225 1.00 68.81 93 GLY A C 1
ATOM 651 O O . GLY A 1 93 ? 1.702 10.260 14.096 1.00 68.81 93 GLY A O 1
ATOM 652 N N . THR A 1 94 ? 2.065 11.837 15.654 1.00 82.50 94 THR A N 1
ATOM 653 C CA . THR A 1 94 ? 1.687 12.977 14.806 1.00 82.50 94 THR A CA 1
ATOM 654 C C . THR A 1 94 ? 2.674 13.166 13.651 1.00 82.50 94 THR A C 1
ATOM 656 O O . THR A 1 94 ? 3.890 13.200 13.855 1.00 82.50 94 THR A O 1
ATOM 659 N N . ARG A 1 95 ? 2.159 13.332 12.428 1.00 83.75 95 ARG A N 1
ATOM 660 C CA . ARG A 1 95 ? 2.958 13.605 11.223 1.00 83.75 95 ARG A CA 1
ATOM 661 C C . ARG A 1 95 ? 2.957 15.101 10.928 1.00 83.75 95 ARG A C 1
ATOM 663 O O . ARG A 1 95 ? 1.899 15.687 10.722 1.00 83.75 95 ARG A O 1
ATOM 670 N N . LEU A 1 96 ? 4.143 15.703 10.893 1.00 85.12 96 LEU A N 1
ATOM 671 C CA . LEU A 1 96 ? 4.329 17.137 10.669 1.00 85.12 96 LEU A CA 1
ATOM 672 C C . LEU A 1 96 ? 4.672 17.432 9.210 1.00 85.12 96 LEU A C 1
ATOM 674 O O . LEU A 1 96 ? 5.497 16.745 8.607 1.00 85.12 96 LEU A O 1
ATOM 678 N N . PHE A 1 97 ? 4.079 18.491 8.671 1.00 87.50 97 PHE A N 1
ATOM 679 C CA . PHE A 1 97 ? 4.260 18.928 7.293 1.00 87.50 97 PHE A CA 1
ATOM 680 C C . PHE A 1 97 ? 4.636 20.404 7.245 1.00 87.50 97 PHE A C 1
ATOM 682 O O . PHE A 1 97 ? 4.132 21.219 8.015 1.00 87.50 97 PHE A O 1
ATOM 689 N N . ALA A 1 98 ? 5.529 20.739 6.313 1.00 83.44 98 ALA A N 1
ATOM 690 C CA . ALA A 1 98 ? 6.021 22.101 6.122 1.00 83.44 98 ALA A CA 1
ATOM 691 C C . ALA A 1 98 ? 5.145 22.937 5.173 1.00 83.44 98 ALA A C 1
ATOM 693 O O . ALA A 1 98 ? 5.275 24.156 5.132 1.00 83.44 98 ALA A O 1
ATOM 694 N N . ASN A 1 99 ? 4.292 22.293 4.372 1.00 86.12 99 ASN A N 1
ATOM 695 C CA . ASN A 1 99 ? 3.385 22.953 3.438 1.00 86.12 99 ASN A CA 1
ATOM 696 C C . ASN A 1 99 ? 2.137 22.092 3.184 1.00 86.12 99 ASN A C 1
ATOM 698 O O . ASN A 1 99 ? 2.145 20.881 3.421 1.00 86.12 99 ASN A O 1
ATOM 702 N N . LEU A 1 100 ? 1.071 22.735 2.699 1.00 86.44 100 LEU A N 1
ATOM 703 C CA . LEU A 1 100 ? -0.224 22.096 2.466 1.00 86.44 100 LEU A CA 1
ATOM 704 C C . LEU A 1 100 ? -0.160 21.000 1.393 1.00 86.44 100 LEU A C 1
ATOM 706 O O . LEU A 1 100 ? -0.828 19.984 1.537 1.00 86.44 100 LEU A O 1
ATOM 710 N N . GLN A 1 101 ? 0.666 21.165 0.354 1.00 85.12 101 GLN A N 1
ATOM 711 C CA . GLN A 1 101 ? 0.808 20.166 -0.710 1.00 85.12 101 GLN A CA 1
ATOM 712 C C . GLN A 1 101 ? 1.325 18.831 -0.159 1.00 85.12 101 GLN A C 1
ATOM 714 O O . GLN A 1 101 ? 0.682 17.803 -0.336 1.00 85.12 101 GLN A O 1
ATOM 719 N N . ALA A 1 102 ? 2.430 18.860 0.587 1.00 80.12 102 ALA A N 1
ATOM 720 C CA . ALA A 1 102 ? 3.019 17.669 1.192 1.00 80.12 102 ALA A CA 1
ATOM 721 C C . ALA A 1 102 ? 2.076 16.994 2.199 1.00 80.12 102 ALA A C 1
ATOM 723 O O . ALA A 1 102 ? 2.097 15.771 2.334 1.00 80.12 102 ALA A O 1
ATOM 724 N N . LEU A 1 103 ? 1.255 17.784 2.905 1.00 86.44 103 LEU A N 1
ATOM 725 C CA . LEU A 1 103 ? 0.210 17.254 3.777 1.00 86.44 103 LEU A CA 1
ATOM 726 C C . LEU A 1 103 ? -0.828 16.499 2.953 1.00 86.44 103 LEU A C 1
ATOM 728 O O . LEU A 1 103 ? -1.053 15.319 3.206 1.00 86.44 103 LEU A O 1
ATOM 732 N N . VAL A 1 104 ? -1.422 17.165 1.961 1.00 84.25 104 VAL A N 1
ATOM 733 C CA . VAL A 1 104 ? -2.482 16.624 1.101 1.00 84.25 104 VAL A CA 1
ATOM 734 C C . VAL A 1 104 ? -2.024 15.351 0.389 1.00 84.25 104 VAL A C 1
ATOM 736 O O . VAL A 1 104 ? -2.770 14.378 0.377 1.00 84.25 104 VAL A O 1
ATOM 739 N N . ASP A 1 105 ? -0.784 15.295 -0.098 1.00 77.44 105 ASP A N 1
ATOM 740 C CA . ASP A 1 105 ? -0.221 14.098 -0.743 1.00 77.44 105 ASP A CA 1
ATOM 741 C C . ASP A 1 105 ? -0.098 12.902 0.222 1.00 77.44 105 ASP A C 1
ATOM 743 O O . ASP A 1 105 ? -0.132 11.742 -0.193 1.00 77.44 105 ASP A O 1
ATOM 747 N N . ALA A 1 106 ? 0.012 13.163 1.527 1.00 73.25 106 ALA A N 1
ATOM 748 C CA . ALA A 1 106 ? 0.135 12.135 2.554 1.00 73.25 106 ALA A CA 1
ATOM 749 C C . ALA A 1 106 ? -1.213 11.644 3.118 1.00 73.25 106 ALA A C 1
ATOM 751 O O . ALA A 1 106 ? -1.246 10.551 3.693 1.00 73.25 106 ALA A O 1
ATOM 752 N N . VAL A 1 107 ? -2.306 12.406 2.960 1.00 70.94 107 VAL A N 1
ATOM 753 C CA . VAL A 1 107 ? -3.646 12.077 3.497 1.00 70.94 107 VAL A CA 1
ATOM 754 C C . VAL A 1 107 ? -4.270 10.826 2.844 1.00 70.94 107 VAL A C 1
ATOM 756 O O . VAL A 1 107 ? -4.755 9.964 3.580 1.00 70.94 107 VAL A O 1
ATOM 759 N N . PRO A 1 108 ? -4.218 10.616 1.511 1.00 60.47 108 PRO A N 1
ATOM 760 C CA . PRO A 1 108 ? -4.735 9.398 0.873 1.00 60.47 108 PRO A CA 1
ATOM 761 C C . PRO A 1 108 ? -4.080 8.105 1.367 1.00 60.47 108 PRO A C 1
ATOM 763 O O . PRO A 1 108 ? -4.705 7.047 1.339 1.00 60.47 108 PRO A O 1
ATOM 766 N N . ALA A 1 109 ? -2.836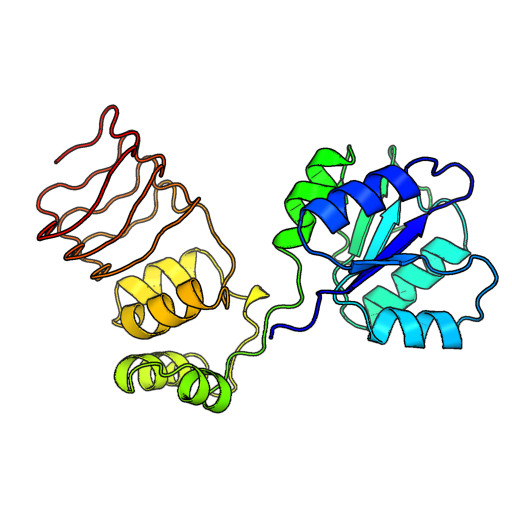 8.182 1.847 1.00 51.44 109 ALA A N 1
ATOM 767 C CA . ALA A 1 109 ? -2.112 7.047 2.415 1.00 51.44 109 ALA A CA 1
ATOM 768 C C . ALA A 1 109 ? -2.530 6.720 3.865 1.00 51.44 109 ALA A C 1
ATOM 770 O O . ALA A 1 109 ? -2.045 5.744 4.434 1.00 51.44 109 ALA A O 1
ATOM 771 N N . ALA A 1 110 ? -3.395 7.538 4.474 1.00 46.59 110 ALA A N 1
ATOM 772 C CA . ALA A 1 110 ? -3.657 7.552 5.910 1.00 46.59 110 ALA A CA 1
ATOM 773 C C . ALA A 1 110 ? -5.085 7.195 6.322 1.00 46.59 110 ALA A C 1
ATOM 775 O O . ALA A 1 110 ? -5.389 7.211 7.516 1.00 46.59 110 ALA A O 1
ATOM 776 N N . GLY A 1 111 ? -5.961 6.860 5.369 1.00 52.53 111 GLY A N 1
ATOM 777 C CA . GLY A 1 111 ? -7.227 6.216 5.701 1.00 52.53 111 GLY A CA 1
ATOM 778 C C . GLY A 1 111 ? -6.916 5.019 6.585 1.00 52.53 111 GLY A C 1
ATOM 779 O O . GLY A 1 111 ? -6.143 4.162 6.153 1.00 52.53 111 GLY A O 1
ATOM 780 N N . LYS A 1 112 ? -7.443 5.005 7.826 1.00 51.75 112 LYS A N 1
ATOM 781 C CA . LYS A 1 112 ? -7.370 3.849 8.728 1.00 51.75 112 LYS A CA 1
ATOM 782 C C . LYS A 1 112 ? -7.520 2.617 7.858 1.00 51.75 112 LYS A C 1
ATOM 784 O O . LYS A 1 112 ? -8.536 2.462 7.178 1.00 51.75 112 LYS A O 1
ATOM 789 N N . GLY A 1 113 ? -6.449 1.834 7.788 1.00 56.81 113 GLY A N 1
ATOM 790 C CA . GLY A 1 113 ? -6.470 0.630 6.999 1.00 56.81 113 GLY A CA 1
ATOM 791 C C . GLY A 1 113 ? -7.723 -0.195 7.291 1.00 56.81 113 GLY A C 1
ATOM 792 O O . GLY A 1 113 ? -8.322 -0.104 8.353 1.00 56.81 113 GLY A O 1
ATOM 793 N N . ARG A 1 114 ? -8.199 -0.987 6.345 1.00 67.31 114 ARG A N 1
ATOM 794 C CA . ARG A 1 114 ? -9.283 -1.914 6.669 1.00 67.31 114 ARG A CA 1
ATOM 795 C C . ARG A 1 114 ? -8.683 -3.050 7.477 1.00 67.31 114 ARG A C 1
ATOM 797 O O . ARG A 1 114 ? -7.599 -3.519 7.136 1.00 67.31 114 ARG A O 1
ATOM 804 N N . HIS A 1 115 ? -9.364 -3.494 8.528 1.00 79.50 115 HIS A N 1
ATOM 805 C CA . HIS A 1 115 ? -9.026 -4.784 9.108 1.00 79.50 115 HIS A CA 1
ATOM 806 C C . HIS A 1 115 ? -9.331 -5.855 8.056 1.00 79.50 115 HIS A C 1
ATOM 808 O O . HIS A 1 115 ? -10.462 -5.971 7.581 1.00 79.50 115 HIS A O 1
ATOM 814 N N . VAL A 1 116 ? -8.288 -6.544 7.606 1.00 82.06 116 VAL A N 1
ATOM 815 C CA . VAL A 1 116 ? -8.361 -7.601 6.607 1.00 82.06 116 VAL A CA 1
ATOM 816 C C . VAL A 1 116 ? -8.395 -8.923 7.357 1.00 82.06 116 VAL A C 1
ATOM 818 O O . VAL A 1 116 ? -7.424 -9.309 8.001 1.00 82.06 116 VAL A O 1
ATOM 821 N N . ASP A 1 117 ? -9.535 -9.596 7.276 1.00 84.00 117 ASP A N 1
ATOM 822 C CA . ASP A 1 117 ? -9.794 -10.894 7.888 1.00 84.00 117 ASP A CA 1
ATOM 823 C C . ASP A 1 117 ? -10.382 -11.875 6.858 1.00 84.00 117 ASP A C 1
ATOM 825 O O . ASP A 1 117 ? -10.622 -11.531 5.693 1.00 84.00 117 ASP A O 1
ATOM 829 N N . GLN A 1 118 ? -10.626 -13.116 7.287 1.00 84.00 118 GLN A N 1
ATOM 830 C CA . GLN A 1 118 ? -11.188 -14.165 6.434 1.00 84.00 118 GLN A CA 1
ATOM 831 C C . GLN A 1 118 ? -12.525 -13.757 5.799 1.00 84.00 118 GLN A C 1
ATOM 833 O O . GLN A 1 118 ? -12.781 -14.076 4.636 1.00 84.00 118 GLN A O 1
ATOM 838 N N . SER A 1 119 ? -13.377 -13.053 6.546 1.00 83.69 119 SER A N 1
ATOM 839 C CA . SER A 1 119 ? -14.715 -12.670 6.095 1.00 83.69 119 SER A CA 1
ATOM 840 C C . SER A 1 119 ? -14.648 -11.635 4.974 1.00 83.69 119 SER A C 1
ATOM 842 O O . SER A 1 119 ? -15.342 -11.761 3.958 1.00 83.69 119 SER A O 1
ATOM 844 N N . LEU A 1 120 ? -13.755 -10.649 5.110 1.00 82.44 120 LEU A N 1
ATOM 845 C CA . LEU A 1 120 ? -13.521 -9.641 4.090 1.00 82.44 120 LEU A CA 1
ATOM 846 C C . LEU A 1 120 ? -12.947 -10.284 2.831 1.00 82.44 120 LEU A C 1
ATOM 848 O O . LEU A 1 120 ? -13.455 -10.027 1.742 1.00 82.44 120 LEU A O 1
ATOM 852 N N . LEU A 1 121 ? -11.931 -11.134 2.974 1.00 80.88 121 LEU A N 1
ATOM 853 C CA . LEU A 1 121 ? -11.291 -11.801 1.841 1.00 80.88 121 LEU A CA 1
ATOM 854 C C . LEU A 1 121 ? -12.274 -12.693 1.070 1.00 80.88 121 LEU A C 1
ATOM 856 O O . LEU A 1 121 ? -12.322 -12.624 -0.160 1.00 80.88 121 LEU A O 1
ATOM 860 N N . ALA A 1 122 ? -13.114 -13.457 1.776 1.00 80.38 122 ALA A N 1
ATOM 861 C CA . ALA A 1 122 ? -14.160 -14.273 1.162 1.00 80.38 122 ALA A CA 1
ATOM 862 C C . ALA A 1 122 ? -15.183 -13.418 0.397 1.00 80.38 122 ALA A C 1
ATOM 864 O O . ALA A 1 122 ? -15.536 -13.737 -0.738 1.00 80.38 122 ALA A O 1
ATOM 865 N N . ARG A 1 123 ? -15.617 -12.286 0.972 1.00 82.19 123 ARG A N 1
ATOM 866 C CA . ARG A 1 123 ? -16.565 -11.360 0.326 1.00 82.19 123 ARG A CA 1
ATOM 867 C C . ARG A 1 123 ? -16.000 -10.707 -0.938 1.00 82.19 123 ARG A C 1
ATOM 869 O O . ARG A 1 123 ? -16.761 -10.375 -1.841 1.00 82.19 123 ARG A O 1
ATOM 876 N N . LEU A 1 124 ? -14.686 -10.504 -0.993 1.00 78.88 124 LEU A N 1
ATOM 877 C CA . LEU A 1 124 ? -13.992 -9.923 -2.145 1.00 78.88 124 LEU A CA 1
ATOM 878 C C . LEU A 1 124 ? -13.640 -10.957 -3.224 1.00 78.88 124 LEU A C 1
ATOM 880 O O . LEU A 1 124 ? -13.071 -10.589 -4.248 1.00 78.88 124 LEU A O 1
ATOM 884 N N . GLY A 1 125 ? -13.976 -12.234 -3.012 1.00 78.56 125 GLY A N 1
ATOM 885 C CA . GLY A 1 125 ? -13.692 -13.299 -3.969 1.00 78.56 125 GLY A CA 1
ATOM 886 C C . GLY A 1 125 ? -12.210 -13.662 -4.056 1.00 78.56 125 GLY A C 1
ATOM 887 O O . GLY A 1 125 ? -11.760 -14.115 -5.108 1.00 78.56 125 GLY A O 1
ATOM 888 N N . ALA A 1 126 ? -11.440 -13.464 -2.979 1.00 80.31 126 ALA A N 1
ATOM 889 C CA . ALA A 1 126 ? -10.061 -13.937 -2.929 1.00 80.31 126 ALA A CA 1
ATOM 890 C C . ALA A 1 126 ? -10.022 -15.470 -3.079 1.00 80.31 126 ALA A C 1
ATOM 892 O O . ALA A 1 126 ? -10.818 -16.189 -2.473 1.00 80.31 126 ALA A O 1
ATOM 893 N N . CYS A 1 127 ? -9.084 -15.980 -3.880 1.00 79.56 127 CYS A N 1
ATOM 894 C CA . CYS A 1 127 ? -8.879 -17.421 -4.031 1.00 79.56 127 CYS A CA 1
ATOM 895 C C . CYS A 1 127 ? -8.481 -18.070 -2.699 1.00 79.56 127 CYS A C 1
ATOM 897 O O . CYS A 1 127 ? -7.762 -17.463 -1.897 1.00 79.56 127 CYS A O 1
ATOM 899 N N . LYS A 1 128 ? -8.892 -19.325 -2.502 1.00 83.19 128 LYS A N 1
ATOM 900 C CA . LYS A 1 128 ? -8.680 -20.069 -1.257 1.00 83.19 128 LYS A CA 1
ATOM 901 C C . LYS A 1 128 ? -7.204 -20.113 -0.852 1.00 83.19 128 LYS A C 1
ATOM 903 O O . LYS A 1 128 ? -6.888 -19.820 0.290 1.00 83.19 128 LYS A O 1
ATOM 908 N N . GLU A 1 129 ? -6.306 -20.374 -1.796 1.00 82.62 129 GLU A N 1
ATOM 909 C CA . GLU A 1 129 ? -4.860 -20.468 -1.567 1.00 82.62 129 GLU A CA 1
ATOM 910 C C . GLU A 1 129 ? -4.284 -19.159 -1.015 1.00 82.62 129 GLU A C 1
ATOM 912 O O . GLU A 1 129 ? -3.459 -19.158 -0.105 1.00 82.62 129 GLU A O 1
ATOM 917 N N . GLY A 1 130 ? -4.754 -18.027 -1.542 1.00 79.12 130 GLY A N 1
ATOM 918 C CA . GLY A 1 130 ? -4.348 -16.709 -1.071 1.00 79.12 130 GLY A CA 1
ATOM 919 C C . GLY A 1 130 ? -4.881 -16.393 0.330 1.00 79.12 130 GLY A C 1
ATOM 920 O O . GLY A 1 130 ? -4.161 -15.806 1.136 1.00 79.12 130 GLY A O 1
ATOM 921 N N . VAL A 1 131 ? -6.119 -16.800 0.631 1.00 81.69 131 VAL A N 1
ATOM 922 C CA . VAL A 1 131 ? -6.717 -16.642 1.967 1.00 81.69 131 VAL A CA 1
ATOM 923 C C . VAL A 1 131 ? -5.995 -17.510 2.993 1.00 81.69 131 VAL A C 1
ATOM 925 O O . VAL A 1 131 ? -5.621 -17.007 4.050 1.00 81.69 131 VAL A O 1
ATOM 928 N N . ASP A 1 132 ? -5.743 -18.776 2.662 1.00 85.69 132 ASP A N 1
ATOM 929 C CA . ASP A 1 132 ? -5.034 -19.725 3.523 1.00 85.69 132 ASP A CA 1
ATOM 930 C C . ASP A 1 132 ? -3.612 -19.225 3.824 1.00 85.69 132 ASP A C 1
ATOM 932 O O . ASP A 1 132 ? -3.191 -19.207 4.983 1.00 85.69 132 ASP A O 1
ATOM 936 N N . TRP A 1 133 ? -2.895 -18.723 2.809 1.00 85.19 133 TRP A N 1
ATOM 937 C CA . TRP A 1 133 ? -1.591 -18.084 3.003 1.00 85.19 133 TRP A CA 1
ATOM 938 C C . TRP A 1 133 ? -1.687 -16.879 3.948 1.00 85.19 133 TRP A C 1
ATOM 940 O O . TRP A 1 133 ? -0.947 -16.818 4.933 1.00 85.19 133 TRP A O 1
ATOM 950 N N . TYR A 1 134 ? -2.613 -15.944 3.695 1.00 85.75 134 TYR A N 1
ATOM 951 C CA . TYR A 1 134 ? -2.748 -14.722 4.497 1.00 85.75 134 TYR A CA 1
ATOM 952 C C . TYR A 1 134 ? -3.030 -15.051 5.965 1.00 85.75 134 TYR A C 1
ATOM 954 O O . TYR A 1 134 ? -2.344 -14.551 6.856 1.00 85.75 134 TYR A O 1
ATOM 962 N N . LEU A 1 135 ? -3.992 -15.939 6.220 1.00 85.94 135 LEU A N 1
ATOM 963 C CA . LEU A 1 135 ? -4.404 -16.313 7.574 1.00 85.94 135 LEU A CA 1
ATOM 964 C C . LEU A 1 135 ? -3.364 -17.175 8.296 1.00 85.94 135 LEU A C 1
ATOM 966 O O . LEU A 1 135 ? -3.268 -17.092 9.516 1.00 85.94 135 LEU A O 1
ATOM 970 N N . SER A 1 136 ? -2.543 -17.953 7.582 1.00 87.50 136 SER A N 1
ATOM 971 C CA . SER A 1 136 ? -1.431 -18.688 8.208 1.00 87.50 136 SER A CA 1
ATOM 972 C C . SER A 1 136 ? -0.385 -17.766 8.845 1.00 87.50 136 SER A C 1
ATOM 974 O O . SER A 1 136 ? 0.243 -18.131 9.837 1.00 87.50 136 SER A O 1
ATOM 976 N N . ARG A 1 137 ? -0.211 -16.559 8.290 1.00 87.31 137 ARG A N 1
ATOM 977 C CA . ARG A 1 137 ? 0.711 -15.532 8.796 1.00 87.31 137 ARG A CA 1
ATOM 978 C C . ARG A 1 137 ? 0.024 -14.549 9.741 1.00 87.31 137 ARG A C 1
ATOM 980 O O . ARG A 1 137 ? 0.642 -14.103 10.703 1.00 87.31 137 ARG A O 1
ATOM 987 N N . TYR A 1 138 ? -1.248 -14.247 9.486 1.00 87.44 138 TYR A N 1
ATOM 988 C CA . TYR A 1 138 ? -2.052 -13.284 10.238 1.00 87.44 138 TYR A CA 1
ATOM 989 C C . TYR A 1 138 ? -3.390 -13.910 10.684 1.00 87.44 138 TYR A C 1
ATOM 991 O O . TYR A 1 138 ? -4.450 -13.544 10.170 1.00 87.44 138 TYR A O 1
ATOM 999 N N . PRO A 1 139 ? -3.379 -14.856 11.644 1.00 83.81 139 PRO A N 1
ATOM 1000 C CA . PRO A 1 139 ? -4.566 -15.638 12.016 1.00 83.81 139 PRO A CA 1
ATOM 1001 C C . PRO A 1 139 ? -5.698 -14.802 12.625 1.00 83.81 139 PRO A C 1
ATOM 1003 O O . PRO A 1 139 ? -6.864 -15.161 12.495 1.00 83.81 139 PRO A O 1
ATOM 1006 N N . GLY A 1 140 ? -5.371 -13.673 13.261 1.00 81.94 140 GLY A N 1
ATOM 1007 C CA . GLY A 1 140 ? -6.347 -12.714 13.791 1.00 81.94 140 GLY A CA 1
ATOM 1008 C C . GLY A 1 140 ? -6.756 -11.620 12.804 1.00 81.94 140 GLY A C 1
ATOM 1009 O O . GLY A 1 140 ? -7.350 -10.636 13.227 1.00 81.94 140 GLY A O 1
ATOM 1010 N N . GLY A 1 141 ? -6.386 -11.748 11.526 1.00 84.00 141 GLY A N 1
ATOM 1011 C CA . GLY A 1 141 ? -6.449 -10.649 10.571 1.00 84.00 141 GLY A CA 1
ATOM 1012 C C . GLY A 1 141 ? -5.403 -9.570 10.855 1.00 84.00 141 GLY A C 1
ATOM 1013 O O . GLY A 1 141 ? -4.647 -9.629 11.828 1.00 84.00 141 GLY A O 1
ATOM 1014 N N . ARG A 1 142 ? -5.330 -8.569 9.979 1.00 83.06 142 ARG A N 1
ATOM 1015 C CA . ARG A 1 142 ? -4.406 -7.441 10.144 1.00 83.06 142 ARG A CA 1
ATOM 1016 C C . ARG A 1 142 ? -4.957 -6.173 9.528 1.00 83.06 142 ARG A C 1
ATOM 1018 O O . ARG A 1 142 ? -5.672 -6.208 8.531 1.00 83.06 142 ARG A O 1
ATOM 1025 N N . HIS A 1 143 ? -4.603 -5.033 10.100 1.00 78.31 143 HIS A N 1
ATOM 1026 C CA . HIS A 1 143 ? -4.986 -3.750 9.538 1.00 78.31 143 HIS A CA 1
ATOM 1027 C C . HIS A 1 143 ? -4.169 -3.442 8.280 1.00 78.31 143 HIS A C 1
ATOM 1029 O O . HIS A 1 143 ? -2.947 -3.597 8.267 1.00 78.31 143 HIS A O 1
ATOM 1035 N N . SER A 1 144 ? -4.817 -2.974 7.211 1.00 73.69 144 SER A N 1
ATOM 1036 C CA . SER A 1 144 ? -4.111 -2.754 5.947 1.00 73.69 144 SER A CA 1
ATOM 1037 C C . SER A 1 144 ? -2.989 -1.729 6.042 1.00 73.69 144 SER A C 1
ATOM 1039 O O . SER A 1 144 ? -1.977 -1.878 5.375 1.00 73.69 144 SER A O 1
ATOM 1041 N N . SER A 1 145 ? -3.118 -0.723 6.904 1.00 70.06 145 SER A N 1
ATOM 1042 C CA . SER A 1 145 ? -2.100 0.315 7.096 1.00 70.06 145 SER A CA 1
ATOM 1043 C C . SER A 1 145 ? -0.822 -0.183 7.773 1.00 70.06 145 SER A C 1
ATOM 1045 O O . SER A 1 145 ? 0.162 0.545 7.809 1.00 70.06 145 SER A O 1
ATOM 1047 N N . GLU A 1 146 ? -0.828 -1.387 8.343 1.00 79.12 146 GLU A N 1
ATOM 1048 C CA . GLU A 1 146 ? 0.335 -1.949 9.039 1.00 79.12 146 GLU A CA 1
ATOM 1049 C C . GLU A 1 146 ? 1.292 -2.678 8.091 1.00 79.12 146 GLU A C 1
ATOM 1051 O O . GLU A 1 146 ? 2.407 -3.017 8.483 1.00 79.12 146 GLU A O 1
ATOM 1056 N N . TRP A 1 147 ? 0.866 -2.932 6.853 1.00 79.62 147 TRP A N 1
ATOM 1057 C CA . TRP A 1 147 ? 1.662 -3.653 5.870 1.00 79.62 147 TRP A CA 1
ATOM 1058 C C . TRP A 1 147 ? 2.902 -2.869 5.470 1.00 79.62 147 TRP A C 1
ATOM 1060 O O . TRP A 1 147 ? 2.812 -1.734 5.007 1.00 79.62 147 TRP A O 1
ATOM 1070 N N . THR A 1 148 ? 4.061 -3.506 5.602 1.00 82.19 148 THR A N 1
ATOM 1071 C CA . THR A 1 148 ? 5.337 -2.933 5.171 1.00 82.19 148 THR A CA 1
ATOM 1072 C C . THR A 1 148 ? 5.688 -3.362 3.747 1.00 82.19 148 THR A C 1
ATOM 1074 O O . THR A 1 148 ? 5.287 -4.432 3.283 1.00 82.19 148 THR A O 1
ATOM 1077 N N . LEU A 1 149 ? 6.523 -2.568 3.066 1.00 80.69 149 LEU A N 1
ATOM 1078 C CA . LEU A 1 149 ? 7.102 -2.948 1.771 1.00 80.69 149 LEU A CA 1
ATOM 1079 C C . LEU A 1 149 ? 7.827 -4.303 1.844 1.00 80.69 149 LEU A C 1
ATOM 1081 O O . LEU A 1 149 ? 7.725 -5.105 0.921 1.00 80.69 149 LEU A O 1
ATOM 1085 N N . LYS A 1 150 ? 8.543 -4.575 2.942 1.00 84.62 150 LYS A N 1
ATOM 1086 C CA . LYS A 1 150 ? 9.282 -5.830 3.125 1.00 84.62 150 LYS A CA 1
ATOM 1087 C C . LYS A 1 150 ? 8.345 -7.039 3.094 1.00 84.62 150 LYS A C 1
ATOM 1089 O O . LYS A 1 150 ? 8.570 -7.960 2.319 1.00 84.62 150 LYS A O 1
ATOM 1094 N N . GLU A 1 151 ? 7.276 -7.003 3.883 1.00 83.81 151 GLU A N 1
ATOM 1095 C CA . GLU A 1 151 ? 6.279 -8.083 3.928 1.00 83.81 151 GLU A CA 1
ATOM 1096 C C . GLU A 1 151 ? 5.560 -8.248 2.587 1.00 83.81 151 GLU A C 1
ATOM 1098 O O . GLU A 1 151 ? 5.265 -9.361 2.156 1.00 83.81 151 GLU A O 1
ATOM 1103 N N . GLN A 1 152 ? 5.310 -7.136 1.896 1.00 81.81 152 GLN A N 1
ATOM 1104 C CA . GLN A 1 152 ? 4.724 -7.151 0.566 1.00 81.81 152 GLN A CA 1
ATOM 1105 C C . GLN A 1 152 ? 5.633 -7.862 -0.446 1.00 81.81 152 GLN A C 1
ATOM 1107 O O . GLN A 1 152 ? 5.161 -8.724 -1.185 1.00 81.81 152 GLN A O 1
ATOM 1112 N N . VAL A 1 153 ? 6.931 -7.554 -0.449 1.00 84.94 153 VAL A N 1
ATOM 1113 C CA . VAL A 1 153 ? 7.928 -8.217 -1.304 1.00 84.94 153 VAL A CA 1
ATOM 1114 C C . VAL A 1 153 ? 8.036 -9.708 -0.971 1.00 84.94 153 VAL A C 1
ATOM 1116 O O . VAL A 1 153 ? 7.955 -10.537 -1.875 1.00 84.94 153 VAL A O 1
ATOM 1119 N N . GLU A 1 154 ? 8.124 -10.065 0.313 1.00 84.06 154 GLU A N 1
ATOM 1120 C CA . GLU A 1 154 ? 8.158 -11.465 0.768 1.00 84.06 154 GLU A CA 1
ATOM 1121 C C . GLU A 1 154 ? 6.905 -12.241 0.334 1.00 84.06 154 GLU A C 1
ATOM 1123 O O . GLU A 1 154 ? 6.994 -13.388 -0.106 1.00 84.06 154 GLU A O 1
ATOM 1128 N N . SER A 1 155 ? 5.730 -11.606 0.364 1.00 81.00 155 SER A N 1
ATOM 1129 C CA . SER A 1 155 ? 4.481 -12.259 -0.041 1.00 81.00 155 SER A CA 1
ATOM 1130 C C . SER A 1 155 ? 4.453 -12.677 -1.513 1.00 81.00 155 SER A C 1
ATOM 1132 O O . SER A 1 155 ? 3.826 -13.683 -1.853 1.00 81.00 155 SER A O 1
ATOM 1134 N N . PHE A 1 156 ? 5.156 -11.956 -2.391 1.00 81.62 156 PHE A N 1
ATOM 1135 C CA . PHE A 1 156 ? 5.261 -12.330 -3.801 1.00 81.62 156 PHE A CA 1
ATOM 1136 C C . PHE A 1 156 ? 6.194 -13.522 -4.039 1.00 81.62 156 PHE A C 1
ATOM 1138 O O . PHE A 1 156 ? 6.047 -14.213 -5.050 1.00 81.62 156 PHE A O 1
ATOM 1145 N N . ALA A 1 157 ? 7.138 -13.767 -3.126 1.00 76.75 157 ALA A N 1
ATOM 1146 C CA . ALA A 1 157 ? 8.054 -14.900 -3.188 1.00 76.75 157 ALA A CA 1
ATOM 1147 C C . ALA A 1 157 ? 7.425 -16.188 -2.622 1.00 76.75 157 ALA A C 1
ATOM 1149 O O . ALA A 1 157 ? 7.622 -17.262 -3.186 1.00 76.75 157 ALA A O 1
ATOM 1150 N N . ASP A 1 158 ? 6.611 -16.072 -1.568 1.00 75.81 158 ASP A N 1
ATOM 1151 C CA . ASP A 1 158 ? 6.119 -17.214 -0.777 1.00 75.81 158 ASP A CA 1
ATOM 1152 C C . ASP A 1 158 ? 4.704 -17.702 -1.165 1.00 75.81 158 ASP A C 1
ATOM 1154 O O . ASP A 1 158 ? 4.062 -18.422 -0.401 1.00 75.81 158 ASP A O 1
ATOM 1158 N N . GLY A 1 159 ? 4.171 -17.303 -2.325 1.00 69.88 159 GLY A N 1
ATOM 1159 C CA . GLY A 1 159 ? 2.845 -17.744 -2.791 1.00 69.88 159 GLY A CA 1
ATOM 1160 C C . GLY A 1 159 ? 1.650 -16.935 -2.260 1.00 69.88 159 GLY A C 1
ATOM 1161 O O . GLY A 1 159 ? 0.507 -17.284 -2.545 1.00 69.88 159 GLY A O 1
ATOM 1162 N N . GLY A 1 160 ? 1.890 -15.816 -1.567 1.00 70.31 160 GLY A N 1
ATOM 1163 C CA . GLY A 1 160 ? 0.867 -14.840 -1.161 1.00 70.31 160 GLY A CA 1
ATOM 1164 C C . GLY A 1 160 ? 0.396 -13.915 -2.292 1.00 70.31 160 GLY A C 1
ATOM 1165 O O . GLY A 1 160 ? -0.568 -13.168 -2.137 1.00 70.31 160 GLY A O 1
ATOM 1166 N N . ALA A 1 161 ? 1.027 -13.978 -3.463 1.00 73.19 161 ALA A N 1
ATOM 1167 C CA . ALA A 1 161 ? 0.677 -13.149 -4.612 1.00 73.19 161 ALA A CA 1
ATOM 1168 C C . ALA A 1 161 ? -0.822 -13.158 -5.000 1.00 73.19 161 ALA A C 1
ATOM 1170 O O . ALA A 1 161 ? -1.334 -12.094 -5.355 1.00 73.19 161 ALA A O 1
ATOM 1171 N N . PRO A 1 162 ? -1.565 -14.285 -4.956 1.00 76.62 162 PRO A N 1
ATOM 1172 C CA . PRO A 1 162 ? -2.960 -14.315 -5.397 1.00 76.62 162 PRO A CA 1
ATOM 1173 C C . PRO A 1 162 ? -3.927 -13.445 -4.573 1.00 76.62 162 PRO A C 1
ATOM 1175 O O . PRO A 1 162 ? -4.718 -12.702 -5.158 1.00 76.62 162 PRO A O 1
ATOM 1178 N N . TRP A 1 163 ? -3.857 -13.459 -3.233 1.00 78.81 163 TRP A N 1
ATOM 1179 C CA . TRP A 1 163 ? -4.688 -12.542 -2.435 1.00 78.81 163 TRP A CA 1
ATOM 1180 C C . TRP A 1 163 ? -4.137 -11.115 -2.497 1.00 78.81 163 TRP A C 1
ATOM 1182 O O . TRP A 1 163 ? -4.932 -10.181 -2.504 1.00 78.81 163 TRP A O 1
ATOM 1192 N N . LEU A 1 164 ? -2.814 -10.920 -2.609 1.00 75.88 164 LEU A N 1
ATOM 1193 C CA . LEU A 1 164 ? -2.222 -9.583 -2.711 1.00 75.88 164 LEU A CA 1
ATOM 1194 C C . LEU A 1 164 ? -2.730 -8.844 -3.961 1.00 75.88 164 LEU A C 1
ATOM 1196 O O . LEU A 1 164 ? -2.996 -7.647 -3.905 1.00 75.88 164 LEU A O 1
ATOM 1200 N N . LYS A 1 165 ? -2.964 -9.562 -5.070 1.00 76.44 165 LYS A N 1
ATOM 1201 C CA . LYS A 1 165 ? -3.643 -9.027 -6.268 1.00 76.44 165 LYS A CA 1
ATOM 1202 C C . LYS A 1 165 ? -5.045 -8.511 -5.935 1.00 76.44 165 LYS A C 1
ATOM 1204 O O . LYS A 1 165 ? -5.396 -7.399 -6.320 1.00 76.44 165 LYS A O 1
ATOM 1209 N N . THR A 1 166 ? -5.807 -9.285 -5.160 1.00 75.94 166 THR A N 1
ATOM 1210 C CA . THR A 1 166 ? -7.132 -8.877 -4.660 1.00 75.94 166 THR A CA 1
ATOM 1211 C C . THR A 1 166 ? -7.003 -7.653 -3.749 1.00 75.94 166 THR A C 1
ATOM 1213 O O . THR A 1 166 ? -7.739 -6.681 -3.891 1.00 75.94 166 THR A O 1
ATOM 1216 N N . ALA A 1 167 ? -6.016 -7.642 -2.853 1.00 76.19 167 ALA A N 1
ATOM 1217 C CA . ALA A 1 167 ? -5.764 -6.526 -1.954 1.00 76.19 167 ALA A CA 1
ATOM 1218 C C . ALA A 1 167 ? -5.438 -5.234 -2.716 1.00 76.19 167 ALA A C 1
ATOM 1220 O O . ALA A 1 167 ? -5.964 -4.183 -2.367 1.00 76.19 167 ALA A O 1
ATOM 1221 N N . PHE A 1 168 ? -4.650 -5.300 -3.788 1.00 73.81 168 PHE A N 1
ATOM 1222 C CA . PHE A 1 168 ? -4.389 -4.153 -4.658 1.00 73.81 168 PHE A CA 1
ATOM 1223 C C . PHE A 1 168 ? -5.636 -3.664 -5.398 1.00 73.81 168 PHE A C 1
ATOM 1225 O O . PHE A 1 168 ? -5.907 -2.463 -5.395 1.00 73.81 168 PHE A O 1
ATOM 1232 N N . ASP A 1 169 ? -6.416 -4.574 -5.988 1.00 75.62 169 ASP A N 1
ATOM 1233 C CA . ASP A 1 169 ? -7.647 -4.233 -6.716 1.00 75.62 169 ASP A CA 1
ATOM 1234 C C . ASP A 1 169 ? -8.660 -3.501 -5.817 1.00 75.62 169 ASP A C 1
ATOM 1236 O O . ASP A 1 169 ? -9.348 -2.580 -6.265 1.00 75.62 169 ASP A O 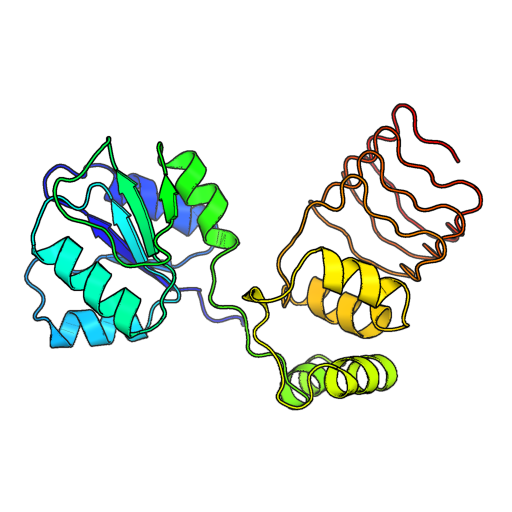1
ATOM 1240 N N . TYR A 1 170 ? -8.701 -3.853 -4.530 1.00 70.06 170 TYR A N 1
ATOM 1241 C CA . TYR A 1 170 ? -9.586 -3.246 -3.534 1.00 70.06 170 TYR A CA 1
ATOM 1242 C C . TYR A 1 170 ? -8.906 -2.201 -2.632 1.00 70.06 170 TYR A C 1
ATOM 1244 O O . TYR A 1 170 ? -9.519 -1.760 -1.658 1.00 70.06 170 TYR A O 1
ATOM 1252 N N . ARG A 1 171 ? -7.665 -1.787 -2.944 1.00 71.50 171 ARG A N 1
ATOM 1253 C CA . ARG A 1 171 ? -6.859 -0.825 -2.156 1.00 71.50 171 ARG A CA 1
ATOM 1254 C C . ARG A 1 171 ? -6.791 -1.167 -0.659 1.00 71.50 171 ARG A C 1
ATOM 1256 O O . ARG A 1 171 ? -6.836 -0.298 0.208 1.00 71.50 171 ARG A O 1
ATOM 1263 N N . LEU A 1 172 ? -6.695 -2.457 -0.356 1.00 70.25 172 LEU A N 1
ATOM 1264 C CA . LEU A 1 172 ? -6.573 -3.017 0.990 1.00 70.25 172 LEU A CA 1
ATOM 1265 C C . LEU A 1 172 ? -5.129 -3.097 1.476 1.00 70.25 172 LEU A C 1
ATOM 1267 O O . LEU A 1 172 ? -4.877 -3.761 2.467 1.00 70.25 172 LEU A O 1
ATOM 1271 N N . ILE A 1 173 ? -4.173 -2.504 0.777 1.00 70.44 173 ILE A N 1
ATOM 1272 C CA . ILE A 1 173 ? -2.788 -2.361 1.223 1.00 70.44 173 ILE A CA 1
ATOM 1273 C C . ILE A 1 173 ? -2.261 -1.023 0.701 1.00 70.44 173 ILE A C 1
ATOM 1275 O O . ILE A 1 173 ? -2.730 -0.563 -0.347 1.00 70.44 173 ILE A O 1
ATOM 1279 N N . PRO A 1 174 ? -1.316 -0.377 1.401 1.00 65.75 174 PRO A N 1
ATOM 1280 C CA . PRO A 1 174 ? -0.751 0.878 0.950 1.00 65.75 174 PRO A CA 1
ATOM 1281 C C . PRO A 1 174 ? 0.004 0.654 -0.358 1.00 65.75 174 PRO A C 1
ATOM 1283 O O . PRO A 1 174 ? 0.662 -0.372 -0.560 1.00 65.75 174 PRO A O 1
ATOM 1286 N N . HIS A 1 175 ? -0.071 1.637 -1.249 1.00 67.50 175 HIS A N 1
ATOM 1287 C CA . HIS A 1 175 ? 0.817 1.674 -2.399 1.00 67.50 175 HIS A CA 1
ATOM 1288 C C . HIS A 1 175 ? 2.220 2.029 -1.906 1.00 67.50 175 HIS A C 1
ATOM 1290 O O . HIS A 1 175 ? 2.443 3.130 -1.406 1.00 67.50 175 HIS A O 1
ATOM 1296 N N . HIS A 1 176 ? 3.162 1.102 -2.056 1.00 69.25 176 HIS A N 1
ATOM 1297 C CA . HIS A 1 176 ? 4.571 1.360 -1.793 1.00 69.25 176 HIS A CA 1
ATOM 1298 C C . HIS A 1 176 ? 5.329 1.478 -3.117 1.00 69.25 176 HIS A C 1
ATOM 1300 O O . HIS A 1 176 ? 5.151 0.627 -3.995 1.00 69.25 176 HIS A O 1
ATOM 1306 N N . PRO A 1 177 ? 6.204 2.487 -3.272 1.00 79.06 177 PRO A N 1
ATOM 1307 C CA . PRO A 1 177 ? 7.291 2.405 -4.235 1.00 79.06 177 PRO A CA 1
ATOM 1308 C C . PRO A 1 177 ? 8.090 1.121 -3.981 1.00 79.06 177 PRO A C 1
ATOM 1310 O O . PRO A 1 177 ? 8.449 0.820 -2.844 1.00 79.06 177 PRO A O 1
ATOM 1313 N N . MET A 1 178 ? 8.353 0.360 -5.038 1.00 83.88 178 MET A N 1
ATOM 1314 C CA . MET A 1 178 ? 9.110 -0.895 -5.025 1.00 83.88 178 MET A CA 1
ATOM 1315 C C . MET A 1 178 ? 10.496 -0.698 -5.651 1.00 83.88 178 MET A C 1
ATOM 1317 O O . MET A 1 178 ? 11.069 -1.615 -6.242 1.00 83.88 178 MET A O 1
ATOM 1321 N N . ASP A 1 179 ? 11.037 0.514 -5.531 1.00 87.25 179 ASP A N 1
ATOM 1322 C CA . ASP A 1 179 ? 12.360 0.844 -6.043 1.00 87.25 179 ASP A CA 1
ATOM 1323 C C . ASP A 1 179 ? 13.421 -0.019 -5.357 1.00 87.25 179 ASP A C 1
ATOM 1325 O O . ASP A 1 179 ? 13.464 -0.134 -4.131 1.00 87.25 179 ASP A O 1
ATOM 1329 N N . GLY A 1 180 ? 14.271 -0.661 -6.156 1.00 89.12 180 GLY A N 1
ATOM 1330 C CA . GLY A 1 180 ? 15.298 -1.576 -5.659 1.00 89.12 180 GLY A CA 1
ATOM 1331 C C . GLY A 1 180 ? 14.770 -2.871 -5.029 1.00 89.12 180 GLY A C 1
ATOM 1332 O O . GLY A 1 180 ? 15.575 -3.631 -4.488 1.00 89.12 180 GLY A O 1
ATOM 1333 N N . ALA A 1 181 ? 13.460 -3.146 -5.083 1.00 90.00 181 ALA A N 1
ATOM 1334 C CA . ALA A 1 181 ? 12.885 -4.353 -4.495 1.00 90.00 181 ALA A CA 1
ATOM 1335 C C . ALA A 1 181 ? 13.460 -5.623 -5.139 1.00 90.00 181 ALA A C 1
ATOM 1337 O O . ALA A 1 181 ? 13.632 -5.702 -6.359 1.00 90.00 181 ALA A O 1
ATOM 1338 N N . ASP A 1 182 ? 13.735 -6.633 -4.312 1.00 92.00 182 ASP A N 1
ATOM 1339 C CA . ASP A 1 182 ? 14.157 -7.950 -4.779 1.00 92.00 182 ASP A CA 1
ATOM 1340 C C . ASP A 1 182 ? 12.933 -8.826 -5.047 1.00 92.00 182 ASP A C 1
ATOM 1342 O O . ASP A 1 182 ? 12.331 -9.383 -4.135 1.00 92.00 182 ASP A O 1
ATOM 1346 N N . LEU A 1 183 ? 12.556 -8.907 -6.317 1.00 90.31 183 LEU A N 1
ATOM 1347 C CA . LEU A 1 183 ? 11.410 -9.655 -6.829 1.00 90.31 183 LEU A CA 1
ATOM 1348 C C . LEU A 1 183 ? 11.875 -10.794 -7.750 1.00 90.31 183 LEU A C 1
ATOM 1350 O O . LEU A 1 183 ? 11.142 -11.234 -8.640 1.00 90.31 183 LEU A O 1
ATOM 1354 N N . ARG A 1 184 ? 13.110 -11.279 -7.571 1.00 92.50 184 ARG A N 1
ATOM 1355 C CA . ARG A 1 184 ? 13.651 -12.369 -8.388 1.00 92.50 184 ARG A CA 1
ATOM 1356 C C . ARG A 1 184 ? 12.791 -13.614 -8.210 1.00 92.50 184 ARG A C 1
ATOM 1358 O O . ARG A 1 184 ? 12.554 -14.051 -7.088 1.00 92.50 184 ARG A O 1
ATOM 1365 N N . LYS A 1 185 ? 12.353 -14.201 -9.327 1.00 88.38 185 LYS A N 1
ATOM 1366 C CA . LYS A 1 185 ? 11.451 -15.371 -9.372 1.00 88.38 185 LYS A CA 1
ATOM 1367 C C . LYS A 1 185 ? 10.075 -15.173 -8.713 1.00 88.38 185 LYS A C 1
ATOM 1369 O O . LYS A 1 185 ? 9.343 -16.149 -8.570 1.00 88.38 185 LYS A O 1
ATOM 1374 N N . ALA A 1 186 ? 9.707 -13.945 -8.348 1.00 88.81 186 ALA A N 1
ATOM 1375 C CA . ALA A 1 186 ? 8.406 -13.639 -7.763 1.00 88.81 186 ALA A CA 1
ATOM 1376 C C . ALA A 1 186 ? 7.257 -13.967 -8.729 1.00 88.81 186 ALA A C 1
ATOM 1378 O O . ALA A 1 186 ? 7.399 -13.810 -9.947 1.00 88.81 186 ALA A O 1
ATOM 1379 N N . ASP A 1 187 ? 6.100 -14.372 -8.196 1.00 87.19 187 ASP A N 1
ATOM 1380 C CA . ASP A 1 187 ? 4.882 -14.497 -8.999 1.00 87.19 187 ASP A CA 1
ATOM 1381 C C . ASP A 1 187 ? 4.088 -13.186 -9.001 1.00 87.19 187 ASP A C 1
ATOM 1383 O O . ASP A 1 187 ? 3.389 -12.842 -8.053 1.00 87.19 187 ASP A O 1
ATOM 1387 N N . LEU A 1 188 ? 4.168 -12.463 -10.111 1.00 86.69 188 LEU A N 1
ATOM 1388 C CA . LEU A 1 188 ? 3.468 -11.209 -10.384 1.00 86.69 188 LEU A CA 1
ATOM 1389 C C . LEU A 1 188 ? 2.409 -11.384 -11.492 1.00 86.69 188 LEU A C 1
ATOM 1391 O O . LEU A 1 188 ? 1.946 -10.404 -12.076 1.00 86.69 188 LEU A O 1
ATOM 1395 N N . THR A 1 189 ? 2.007 -12.625 -11.794 1.00 86.44 189 THR A N 1
ATOM 1396 C CA . THR A 1 189 ? 1.065 -12.960 -12.877 1.00 86.44 189 THR A CA 1
ATOM 1397 C C . THR A 1 189 ? -0.244 -12.183 -12.716 1.00 86.44 189 THR A C 1
ATOM 1399 O O . THR A 1 189 ? -0.902 -12.287 -11.683 1.00 86.44 189 THR A O 1
ATOM 1402 N N . GLY A 1 190 ? -0.663 -11.408 -13.714 1.00 84.38 190 GLY A N 1
ATOM 1403 C CA . GLY A 1 190 ? -1.917 -10.646 -13.668 1.00 84.38 190 GLY A CA 1
ATOM 1404 C C . GLY A 1 190 ? -1.937 -9.470 -12.682 1.00 84.38 190 GLY A C 1
ATOM 1405 O O . GLY A 1 190 ? -2.998 -8.883 -12.476 1.00 84.38 190 GLY A O 1
ATOM 1406 N N . LEU A 1 191 ? -0.804 -9.113 -12.061 1.00 85.38 191 LEU A N 1
ATOM 1407 C CA . LEU A 1 191 ? -0.724 -7.973 -11.146 1.00 85.38 191 LEU A CA 1
ATOM 1408 C C . LEU A 1 191 ? -1.113 -6.677 -11.867 1.00 85.38 191 LEU A C 1
ATOM 1410 O O . LEU A 1 191 ? -0.579 -6.374 -12.934 1.00 85.38 191 LEU A O 1
ATOM 1414 N N . LYS A 1 192 ? -2.007 -5.888 -11.262 1.00 82.56 192 LYS A N 1
ATOM 1415 C CA . LYS A 1 192 ? -2.341 -4.539 -11.729 1.00 82.56 192 LYS A CA 1
ATOM 1416 C C . LYS A 1 192 ? -1.587 -3.513 -10.901 1.00 82.56 192 LYS A C 1
ATOM 1418 O O . LYS A 1 192 ? -2.000 -3.170 -9.796 1.00 82.56 192 LYS A O 1
ATOM 1423 N N . LEU A 1 193 ? -0.491 -3.003 -11.448 1.00 76.69 193 LEU A N 1
ATOM 1424 C CA . LEU A 1 193 ? 0.293 -1.960 -10.801 1.00 76.69 193 LEU A CA 1
ATOM 1425 C C . LEU A 1 193 ? 0.001 -0.629 -11.500 1.00 76.69 193 LEU A C 1
ATOM 1427 O O . LEU A 1 193 ? 0.476 -0.373 -12.606 1.00 76.69 193 LEU A O 1
ATOM 1431 N N . ARG A 1 194 ? -0.829 0.205 -10.866 1.00 65.50 194 ARG A N 1
ATOM 1432 C CA . ARG A 1 194 ? -1.123 1.573 -11.314 1.00 65.50 194 ARG A CA 1
ATOM 1433 C C . ARG A 1 194 ? -0.491 2.548 -10.324 1.00 65.50 194 ARG A C 1
ATOM 1435 O O . ARG A 1 194 ? -0.783 2.458 -9.136 1.00 65.50 194 ARG A O 1
ATOM 1442 N N . ALA A 1 195 ? 0.347 3.457 -10.826 1.00 55.94 195 ALA A N 1
ATOM 1443 C CA . ALA A 1 195 ? 0.981 4.530 -10.051 1.00 55.94 195 ALA A CA 1
ATOM 1444 C C . ALA A 1 195 ? 1.953 4.075 -8.933 1.00 55.94 195 ALA A C 1
ATOM 1446 O O . ALA A 1 195 ? 2.004 4.678 -7.865 1.00 55.94 195 ALA A O 1
ATOM 1447 N N . GLY A 1 196 ? 2.732 3.016 -9.181 1.00 71.31 196 GLY A N 1
ATOM 1448 C CA . GLY A 1 196 ? 3.894 2.648 -8.357 1.00 71.31 196 GLY A CA 1
ATOM 1449 C C . GLY A 1 196 ? 5.217 3.060 -9.011 1.00 71.31 196 GLY A C 1
ATOM 1450 O O . GLY A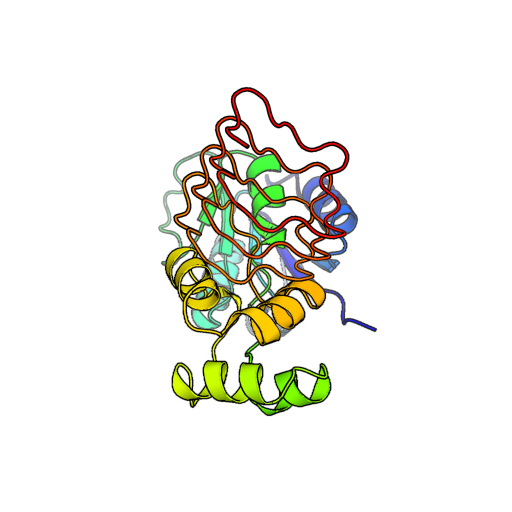 1 196 ? 5.215 3.672 -10.076 1.00 71.31 196 GLY A O 1
ATOM 1451 N N . SER A 1 197 ? 6.339 2.678 -8.402 1.00 82.75 197 SER A N 1
ATOM 1452 C CA . SER A 1 197 ? 7.682 2.804 -8.985 1.00 82.75 197 SER A CA 1
ATOM 1453 C C . SER A 1 197 ? 8.444 1.490 -8.812 1.00 82.75 197 SER A C 1
ATOM 1455 O O . SER A 1 197 ? 8.296 0.832 -7.783 1.00 82.75 197 SER A O 1
ATOM 1457 N N . LEU A 1 198 ? 9.189 1.082 -9.837 1.00 90.06 198 LEU A N 1
ATOM 1458 C CA . LEU A 1 198 ? 9.997 -0.143 -9.916 1.00 90.06 198 LEU A CA 1
ATOM 1459 C C . LEU A 1 198 ? 11.424 0.182 -10.397 1.00 90.06 198 LEU A C 1
ATOM 1461 O O . LEU A 1 198 ? 12.098 -0.659 -10.997 1.00 90.06 198 LEU A O 1
ATOM 1465 N N . ASN A 1 199 ? 11.904 1.406 -10.166 1.00 91.81 199 ASN A N 1
ATOM 1466 C CA . ASN A 1 199 ? 13.247 1.803 -10.572 1.00 91.81 199 ASN A CA 1
ATOM 1467 C C . ASN A 1 199 ? 14.272 0.900 -9.885 1.00 91.81 199 ASN A C 1
ATOM 1469 O O . ASN A 1 199 ? 14.233 0.700 -8.670 1.00 91.81 199 ASN A O 1
ATOM 1473 N N . LYS A 1 200 ? 15.212 0.354 -10.658 1.00 94.19 200 LYS A N 1
ATOM 1474 C CA . LYS A 1 200 ? 16.263 -0.558 -10.176 1.00 94.19 200 LYS A CA 1
ATOM 1475 C C . LYS A 1 200 ? 15.740 -1.834 -9.495 1.00 94.19 200 LYS A C 1
ATOM 1477 O O . LYS A 1 200 ? 16.504 -2.497 -8.793 1.00 94.19 200 LYS A O 1
ATOM 1482 N N . ALA A 1 201 ? 14.462 -2.184 -9.664 1.00 94.19 201 ALA A N 1
ATOM 1483 C CA . ALA A 1 201 ? 13.907 -3.420 -9.117 1.00 94.19 201 ALA A CA 1
ATOM 1484 C C . ALA A 1 201 ? 14.566 -4.650 -9.764 1.00 94.19 201 ALA A C 1
ATOM 1486 O O . ALA A 1 201 ? 14.886 -4.647 -10.955 1.00 94.19 201 ALA A O 1
ATOM 1487 N N . ARG A 1 202 ? 14.758 -5.718 -8.983 1.00 95.44 202 ARG A N 1
ATOM 1488 C CA . ARG A 1 202 ? 15.359 -6.978 -9.446 1.00 95.44 202 ARG A CA 1
ATOM 1489 C C . ARG A 1 202 ? 14.242 -7.968 -9.741 1.00 95.44 202 ARG A C 1
ATOM 1491 O O . ARG A 1 202 ? 13.724 -8.596 -8.830 1.00 95.44 202 ARG A O 1
ATOM 1498 N N . LEU A 1 203 ? 13.869 -8.100 -11.004 1.00 94.00 203 LEU A N 1
ATOM 1499 C CA . LEU A 1 203 ? 12.775 -8.936 -11.510 1.00 94.00 203 LEU A CA 1
ATOM 1500 C C . LEU A 1 203 ? 13.284 -10.156 -12.294 1.00 94.00 203 LEU A C 1
ATOM 1502 O O . LEU A 1 203 ? 12.500 -10.819 -12.971 1.00 94.00 203 LEU A O 1
ATOM 1506 N N . ALA A 1 204 ? 14.579 -10.480 -12.208 1.00 95.81 204 ALA A N 1
ATOM 1507 C CA . ALA A 1 204 ? 15.153 -11.592 -12.954 1.00 95.81 204 ALA A CA 1
ATOM 1508 C C . ALA A 1 204 ? 14.404 -12.908 -12.668 1.00 95.81 204 ALA A C 1
ATOM 1510 O O . ALA A 1 204 ? 14.236 -13.323 -11.513 1.00 95.81 204 ALA A O 1
ATOM 1511 N N . GLY A 1 205 ? 13.920 -13.554 -13.730 1.00 92.81 205 GLY A N 1
ATOM 1512 C CA . GLY A 1 205 ? 13.111 -14.773 -13.655 1.00 92.81 205 GLY A CA 1
ATOM 1513 C C . GLY A 1 205 ? 11.701 -14.613 -13.068 1.00 92.81 205 GLY A C 1
ATOM 1514 O O . GLY A 1 205 ? 11.052 -15.628 -12.815 1.00 92.81 205 GLY A O 1
ATOM 1515 N N . ALA A 1 206 ? 11.216 -13.394 -12.807 1.00 92.88 206 ALA A N 1
ATOM 1516 C CA . ALA A 1 206 ? 9.872 -13.165 -12.270 1.00 92.88 206 ALA A CA 1
ATOM 1517 C C . ALA A 1 206 ? 8.778 -13.590 -13.264 1.00 92.88 206 ALA A C 1
ATOM 1519 O O . ALA A 1 206 ? 8.932 -13.465 -14.481 1.00 92.88 206 ALA A O 1
ATOM 1520 N N . ARG A 1 207 ? 7.639 -14.069 -12.754 1.00 92.06 207 ARG A N 1
ATOM 1521 C CA . ARG A 1 207 ? 6.464 -14.414 -13.566 1.00 92.06 207 ARG A CA 1
ATOM 1522 C C . ARG A 1 207 ? 5.565 -13.193 -13.679 1.00 92.06 207 ARG A C 1
ATOM 1524 O O . ARG A 1 207 ? 4.919 -12.823 -12.713 1.00 92.06 207 ARG A O 1
ATOM 1531 N N . LEU A 1 208 ? 5.502 -12.575 -14.848 1.00 91.06 208 LEU A N 1
ATOM 1532 C CA . LEU A 1 208 ? 4.720 -11.364 -15.121 1.00 91.06 208 LEU A CA 1
ATOM 1533 C C . LEU A 1 208 ? 3.594 -11.623 -16.129 1.00 91.06 208 LEU A C 1
ATOM 1535 O O . LEU A 1 208 ? 3.037 -10.681 -16.687 1.00 91.06 208 LEU A O 1
ATOM 1539 N N . ALA A 1 209 ? 3.245 -12.887 -16.379 1.00 92.88 209 ALA A N 1
ATOM 1540 C CA . ALA A 1 209 ? 2.269 -13.227 -17.401 1.00 92.88 209 ALA A CA 1
ATOM 1541 C C . ALA A 1 209 ? 0.927 -12.509 -17.150 1.00 92.88 209 ALA A C 1
ATOM 1543 O O . ALA A 1 209 ? 0.396 -12.535 -16.041 1.00 92.88 209 ALA A O 1
ATOM 1544 N N . GLY A 1 210 ? 0.401 -11.805 -18.152 1.00 90.62 210 GLY A N 1
ATOM 1545 C CA . GLY A 1 210 ? -0.832 -11.019 -18.042 1.00 90.62 210 GLY A CA 1
ATOM 1546 C C . GLY A 1 210 ? -0.772 -9.799 -17.110 1.00 90.62 210 GLY A C 1
ATOM 1547 O O . GLY A 1 210 ? -1.812 -9.183 -16.874 1.00 90.62 210 GLY A O 1
ATOM 1548 N N . ALA A 1 211 ? 0.390 -9.444 -16.545 1.00 90.38 211 ALA A N 1
ATOM 1549 C CA . ALA A 1 211 ? 0.518 -8.286 -15.659 1.00 90.38 211 ALA A CA 1
ATOM 1550 C C . ALA A 1 211 ? 0.187 -6.979 -16.398 1.00 90.38 211 ALA A C 1
ATOM 1552 O O . ALA A 1 211 ? 0.546 -6.799 -17.560 1.00 90.38 211 ALA A O 1
ATOM 1553 N N . GLN A 1 212 ? -0.491 -6.055 -15.721 1.00 88.94 212 GLN A N 1
ATOM 1554 C CA . GLN A 1 212 ? -0.853 -4.738 -16.241 1.00 88.94 212 GLN A CA 1
ATOM 1555 C C . GLN A 1 212 ? -0.065 -3.668 -15.484 1.00 88.94 212 GLN A C 1
ATOM 1557 O O . GLN A 1 212 ? -0.483 -3.207 -14.420 1.00 88.94 212 GLN A O 1
ATOM 1562 N N . ILE A 1 213 ? 1.079 -3.279 -16.042 1.00 87.25 213 ILE A N 1
ATOM 1563 C CA . ILE A 1 213 ? 1.983 -2.266 -15.496 1.00 87.25 213 ILE A CA 1
ATOM 1564 C C . ILE A 1 213 ? 1.970 -1.089 -16.476 1.00 87.25 213 ILE A C 1
ATOM 1566 O O . ILE A 1 213 ? 2.528 -1.159 -17.568 1.00 87.25 213 ILE A O 1
ATOM 1570 N N . HIS A 1 214 ? 1.263 -0.016 -16.124 1.00 85.25 214 HIS A N 1
ATOM 1571 C CA . HIS A 1 214 ? 1.049 1.112 -17.032 1.00 85.25 214 HIS A CA 1
ATOM 1572 C C . HIS A 1 214 ? 1.611 2.406 -16.457 1.00 85.25 214 HIS A C 1
ATOM 1574 O O . HIS A 1 214 ? 1.211 2.811 -15.366 1.00 85.25 214 HIS A O 1
ATOM 1580 N N . GLY A 1 215 ? 2.479 3.081 -17.216 1.00 84.25 215 GLY A N 1
ATOM 1581 C CA . GLY A 1 215 ? 3.037 4.373 -16.802 1.00 84.25 215 GLY A CA 1
ATOM 1582 C C . GLY A 1 215 ? 3.977 4.300 -15.595 1.00 84.25 215 GLY A C 1
ATOM 1583 O O . GLY A 1 215 ? 4.208 5.317 -14.949 1.00 84.25 215 GLY A O 1
ATOM 1584 N N . THR A 1 216 ? 4.473 3.111 -15.251 1.00 87.06 216 THR A N 1
ATOM 1585 C CA . THR A 1 216 ? 5.318 2.888 -14.072 1.00 87.06 216 THR A CA 1
ATOM 1586 C C . THR A 1 216 ? 6.782 3.188 -14.414 1.00 87.06 216 THR A C 1
ATOM 1588 O O . THR A 1 216 ? 7.281 2.665 -15.414 1.00 87.06 216 THR A O 1
ATOM 1591 N N . PRO A 1 217 ? 7.504 3.985 -13.606 1.00 88.44 217 PRO A N 1
ATOM 1592 C CA . PRO A 1 217 ? 8.953 4.117 -13.730 1.00 88.44 217 PRO A CA 1
ATOM 1593 C C . PRO A 1 217 ? 9.648 2.775 -13.466 1.00 88.44 217 PRO A C 1
ATOM 1595 O O . PRO A 1 217 ? 9.407 2.144 -12.437 1.00 88.44 217 PRO A O 1
ATOM 1598 N N . MET A 1 218 ? 10.482 2.323 -14.400 1.00 93.44 218 MET A N 1
ATOM 1599 C CA . MET A 1 218 ? 11.235 1.062 -14.337 1.00 93.44 218 MET A CA 1
ATOM 1600 C C . MET A 1 218 ? 12.704 1.269 -14.745 1.00 93.44 218 MET A C 1
ATOM 1602 O O . MET A 1 218 ? 13.366 0.344 -15.225 1.00 93.44 218 MET A O 1
ATOM 1606 N N . ALA A 1 219 ? 13.231 2.483 -14.572 1.00 94.00 219 ALA A N 1
ATOM 1607 C CA . ALA A 1 219 ? 14.578 2.820 -15.001 1.00 94.00 219 ALA A CA 1
ATOM 1608 C C . ALA A 1 219 ? 15.607 1.962 -14.248 1.00 94.00 219 ALA A C 1
ATOM 1610 O O . ALA A 1 219 ? 15.583 1.863 -13.017 1.00 94.00 219 ALA A O 1
ATOM 1611 N N . GLY A 1 220 ? 16.509 1.317 -14.987 1.00 95.69 220 GLY A N 1
ATOM 1612 C CA . GLY A 1 220 ? 17.517 0.412 -14.431 1.00 95.69 220 GLY A CA 1
ATOM 1613 C C . GLY A 1 220 ? 16.982 -0.904 -13.857 1.00 95.69 220 GLY A C 1
ATOM 1614 O O . GLY A 1 220 ? 17.723 -1.570 -13.136 1.00 95.69 220 GLY A O 1
ATOM 1615 N N . ALA A 1 221 ? 15.716 -1.268 -14.094 1.00 96.06 221 ALA A N 1
ATOM 1616 C CA . ALA A 1 221 ? 15.165 -2.540 -13.622 1.00 96.06 221 ALA A CA 1
ATOM 1617 C C . ALA A 1 221 ? 15.818 -3.740 -14.331 1.00 96.06 221 ALA A C 1
ATOM 1619 O O . ALA A 1 221 ? 16.102 -3.691 -15.525 1.00 96.06 221 ALA A O 1
ATOM 1620 N N . ASP A 1 222 ? 16.022 -4.837 -13.604 1.00 97.12 222 ASP A N 1
ATOM 1621 C CA . ASP A 1 222 ? 16.555 -6.087 -14.152 1.00 97.12 222 ASP A CA 1
ATOM 1622 C C . ASP A 1 222 ? 15.420 -7.087 -14.381 1.00 97.12 222 ASP A C 1
ATOM 1624 O O . ASP A 1 222 ? 14.967 -7.738 -13.445 1.00 97.12 222 ASP A O 1
ATOM 1628 N N . LEU A 1 223 ? 14.956 -7.207 -15.620 1.00 94.75 223 LEU A N 1
ATOM 1629 C CA . LEU A 1 223 ? 13.923 -8.140 -16.075 1.00 94.75 223 LEU A CA 1
ATOM 1630 C C . LEU A 1 223 ? 14.521 -9.401 -16.720 1.00 94.75 223 LEU A C 1
ATOM 1632 O O . LEU A 1 223 ? 13.776 -10.155 -17.344 1.00 94.75 223 LEU A O 1
ATOM 1636 N N . SER A 1 224 ? 15.826 -9.663 -16.560 1.00 96.81 224 SER A N 1
ATOM 1637 C CA . SER A 1 224 ? 16.517 -10.766 -17.241 1.00 96.81 224 SER A CA 1
ATOM 1638 C C . SER A 1 224 ? 15.796 -12.102 -17.051 1.00 96.81 224 SER A C 1
ATOM 1640 O O . SER A 1 224 ? 15.665 -12.616 -15.933 1.00 96.81 224 SER A O 1
ATOM 1642 N N . GLY A 1 225 ? 15.316 -12.686 -18.148 1.00 94.25 225 GLY A N 1
ATOM 1643 C CA . GLY A 1 225 ? 14.613 -13.974 -18.124 1.00 94.25 225 GLY A CA 1
ATOM 1644 C C . GLY A 1 225 ? 13.242 -13.950 -17.434 1.00 94.25 225 GLY A C 1
ATOM 1645 O O . GLY A 1 225 ? 12.720 -15.012 -17.089 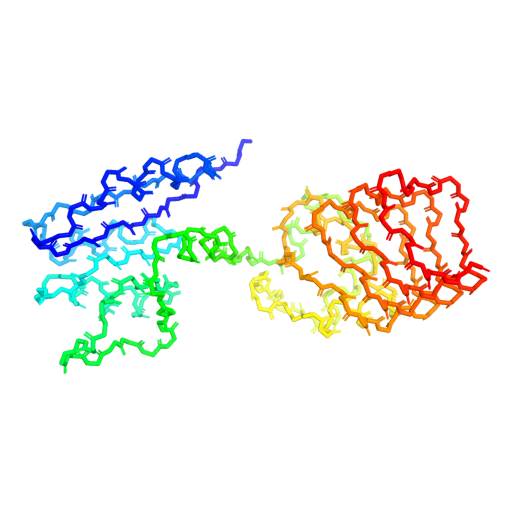1.00 94.25 225 GLY A O 1
ATOM 1646 N N . ALA A 1 226 ? 12.654 -12.773 -17.204 1.00 94.44 226 ALA A N 1
ATOM 1647 C CA . ALA A 1 226 ? 11.288 -12.650 -16.713 1.00 94.44 226 ALA A CA 1
ATOM 1648 C C . ALA A 1 226 ? 10.272 -13.166 -17.749 1.00 94.44 226 ALA A C 1
ATOM 1650 O O . ALA A 1 226 ? 10.408 -12.977 -18.959 1.00 94.44 226 ALA A O 1
ATOM 1651 N N . LEU A 1 227 ? 9.212 -13.814 -17.267 1.00 94.00 227 LEU A N 1
ATOM 1652 C CA . LEU A 1 227 ? 8.156 -14.385 -18.100 1.00 94.00 227 LEU A CA 1
ATOM 1653 C C . LEU A 1 227 ? 7.051 -13.349 -18.334 1.00 94.00 227 LEU A C 1
ATOM 1655 O O . LEU A 1 227 ? 6.178 -13.162 -17.490 1.00 94.00 227 LEU A O 1
ATOM 1659 N N . LEU A 1 228 ? 7.098 -12.675 -19.483 1.00 92.56 228 LEU A N 1
ATOM 1660 C CA . LEU A 1 228 ? 6.237 -11.536 -19.832 1.00 92.56 228 LEU A CA 1
ATOM 1661 C C . LEU A 1 228 ? 5.049 -11.899 -20.748 1.00 92.56 228 LEU A C 1
ATOM 1663 O O . LEU A 1 228 ? 4.499 -11.017 -21.408 1.00 92.56 228 LEU A O 1
ATOM 1667 N N . GLN A 1 229 ? 4.637 -13.171 -20.849 1.00 95.50 229 GLN A N 1
ATOM 1668 C CA . GLN A 1 229 ? 3.564 -13.551 -21.784 1.00 95.50 229 GLN A CA 1
ATOM 1669 C C . GLN A 1 229 ? 2.282 -12.748 -21.515 1.00 95.50 229 GLN A C 1
ATOM 1671 O O . GLN A 1 229 ? 1.744 -12.794 -20.417 1.00 95.50 229 GLN A O 1
ATOM 1676 N N . GLN A 1 230 ? 1.773 -12.025 -22.516 1.00 93.12 230 GLN A N 1
ATOM 1677 C CA . GLN A 1 230 ? 0.586 -11.159 -22.387 1.00 93.12 230 GLN A CA 1
ATOM 1678 C C . GLN A 1 230 ? 0.709 -10.029 -21.341 1.00 93.12 230 GLN A C 1
ATOM 1680 O O . GLN A 1 230 ? -0.297 -9.408 -20.998 1.00 93.12 230 GLN A O 1
ATOM 1685 N N . ALA A 1 231 ? 1.910 -9.738 -20.834 1.00 92.12 231 ALA A N 1
ATOM 1686 C CA . ALA A 1 231 ? 2.132 -8.592 -19.963 1.00 92.12 231 ALA A CA 1
ATOM 1687 C C . ALA A 1 231 ? 2.008 -7.285 -20.760 1.00 92.12 231 ALA A C 1
ATOM 1689 O O . ALA A 1 231 ? 2.502 -7.172 -21.883 1.00 92.12 231 ALA A O 1
ATOM 1690 N N . SER A 1 232 ? 1.379 -6.277 -20.165 1.00 91.75 232 SER A N 1
ATOM 1691 C CA . SER A 1 232 ? 1.348 -4.915 -20.685 1.00 91.75 232 SER A CA 1
ATOM 1692 C C . SER A 1 232 ? 2.270 -4.042 -19.848 1.00 91.75 232 SER A C 1
ATOM 1694 O O . SER A 1 232 ? 1.999 -3.823 -18.670 1.00 91.75 232 SER A O 1
ATOM 1696 N N . LEU A 1 233 ? 3.344 -3.549 -20.472 1.00 89.12 233 LEU A N 1
ATOM 1697 C CA . LEU A 1 233 ? 4.284 -2.567 -19.912 1.00 89.12 233 LEU A CA 1
ATOM 1698 C C . LEU A 1 233 ? 4.125 -1.187 -20.581 1.00 89.12 233 LEU A C 1
ATOM 1700 O O . LEU A 1 233 ? 5.074 -0.410 -20.691 1.00 89.12 233 LEU A O 1
ATOM 1704 N N . SER A 1 234 ? 2.943 -0.881 -21.124 1.00 89.19 234 SER A N 1
ATOM 1705 C CA . SER A 1 234 ? 2.747 0.329 -21.927 1.00 89.19 234 SER A CA 1
ATOM 1706 C C . SER A 1 234 ? 3.065 1.602 -21.135 1.00 89.19 234 SER A C 1
ATOM 1708 O O . SER A 1 234 ? 2.610 1.765 -20.003 1.00 89.19 234 SER A O 1
ATOM 1710 N N . ARG A 1 235 ? 3.781 2.539 -21.770 1.00 87.69 235 ARG A N 1
ATOM 1711 C CA . ARG A 1 235 ? 4.206 3.826 -21.184 1.00 87.69 235 ARG A CA 1
ATOM 1712 C C . ARG A 1 235 ? 5.135 3.708 -19.965 1.00 87.69 235 ARG A C 1
ATOM 1714 O O . ARG A 1 235 ? 5.303 4.698 -19.263 1.00 87.69 235 ARG A O 1
ATOM 1721 N N . CYS A 1 236 ? 5.718 2.540 -19.697 1.00 89.75 236 CYS A N 1
ATOM 1722 C CA . CYS A 1 236 ? 6.751 2.424 -18.669 1.00 89.75 236 CYS A CA 1
ATOM 1723 C C . CYS A 1 236 ? 8.061 3.059 -19.147 1.00 89.75 236 CYS A C 1
ATOM 1725 O O . CYS A 1 236 ? 8.420 2.938 -20.320 1.00 89.75 236 CYS A O 1
ATOM 1727 N N . ASP A 1 237 ? 8.779 3.705 -18.230 1.00 90.12 237 ASP A N 1
ATOM 1728 C CA . ASP A 1 237 ? 10.149 4.151 -18.483 1.00 90.12 237 ASP A CA 1
ATOM 1729 C C . ASP A 1 237 ? 11.107 2.984 -18.230 1.00 90.12 237 ASP A C 1
ATOM 1731 O O . ASP A 1 237 ? 11.351 2.623 -17.083 1.00 90.12 237 ASP A O 1
ATOM 1735 N N . LEU A 1 238 ? 11.625 2.386 -19.302 1.00 91.81 238 LEU A N 1
ATOM 1736 C CA . LEU A 1 238 ? 12.575 1.269 -19.263 1.00 91.81 238 LEU A CA 1
ATOM 1737 C C . LEU A 1 238 ? 14.020 1.727 -19.523 1.00 91.81 238 LEU A C 1
ATOM 1739 O O . LEU A 1 238 ? 14.863 0.927 -19.930 1.00 91.81 238 LEU A O 1
ATOM 1743 N N . THR A 1 239 ? 14.329 3.011 -19.321 1.00 95.31 239 THR A N 1
ATOM 1744 C CA . THR A 1 239 ? 15.678 3.543 -19.550 1.00 95.31 239 THR A CA 1
ATOM 1745 C C . THR A 1 239 ? 16.712 2.770 -18.728 1.00 95.31 239 THR A C 1
ATOM 1747 O O . THR A 1 239 ? 16.640 2.710 -17.502 1.00 95.31 239 THR A O 1
ATOM 1750 N N . GLY A 1 240 ? 17.685 2.159 -19.408 1.00 94.25 240 GLY A N 1
ATOM 1751 C CA . GLY A 1 240 ? 18.740 1.369 -18.767 1.00 94.25 240 GLY A CA 1
ATOM 1752 C C . GLY A 1 240 ? 18.273 0.057 -18.127 1.00 94.25 240 GLY A C 1
ATOM 1753 O O . GLY A 1 240 ? 19.036 -0.519 -17.356 1.00 94.25 240 GLY A O 1
ATOM 1754 N N . ALA A 1 241 ? 17.048 -0.403 -18.400 1.00 93.75 241 ALA A N 1
ATOM 1755 C CA . ALA A 1 241 ? 16.583 -1.710 -17.948 1.00 93.75 241 ALA A CA 1
ATOM 1756 C C . ALA 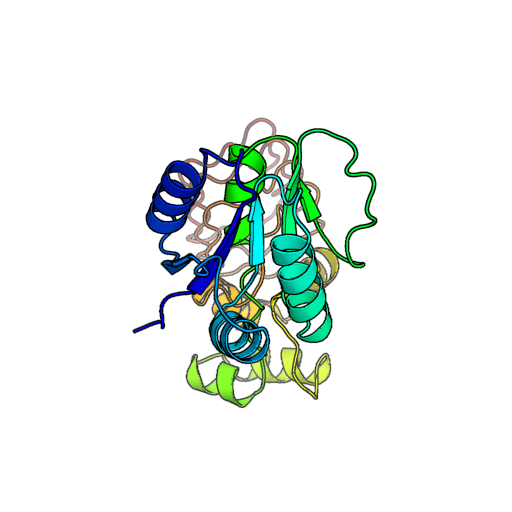A 1 241 ? 17.275 -2.852 -18.716 1.00 93.75 241 ALA A C 1
ATOM 1758 O O . ALA A 1 241 ? 17.571 -2.724 -19.907 1.00 93.75 241 ALA A O 1
ATOM 1759 N N . THR A 1 242 ? 17.492 -3.977 -18.037 1.00 94.94 242 THR A N 1
ATOM 1760 C CA . THR A 1 242 ? 18.001 -5.223 -18.634 1.00 94.94 242 THR A CA 1
ATOM 1761 C C . THR A 1 242 ? 16.825 -6.155 -18.910 1.00 94.94 242 THR A C 1
ATOM 1763 O O . THR A 1 242 ? 15.994 -6.328 -18.022 1.00 94.94 242 THR A O 1
ATOM 1766 N N . LEU A 1 243 ? 16.739 -6.743 -20.109 1.00 87.12 243 LEU A N 1
ATOM 1767 C CA . LEU A 1 243 ? 15.654 -7.638 -20.551 1.00 87.12 243 LEU A CA 1
ATOM 1768 C C . LEU A 1 243 ? 16.177 -9.052 -20.832 1.00 87.12 243 LEU A C 1
ATOM 1770 O O . LEU A 1 243 ? 17.265 -9.151 -21.441 1.00 87.12 243 LEU A O 1
#

Secondary structure (DSSP, 8-state):
-PPPEEEEEEE-TT---HHHHHHHHHTTTEEEEEPPTT--HHHHHHHHTT-SEEEEES--SHHHHHHHHHHHHTT--EEEE-SS--SSPPPTTPEEESSHHHHHHHSGGGS-PPEE-HHHHHHTT--HHHHHHHHHH-TT-EEGGG--HHHHHHHHHTT-HHHHHHHHHTT-S-----TT-B-TT-B-TT-EEES---TT-B-TT-B-TT-EEES-B-TT-B-TT-B-TT-B-TT-B-TT-B-